Protein AF-A0A9W9Z3E7-F1 (afdb_monomer_lite)

Foldseek 3Di:
DDDDDDDDDDDDDDDDDPDDPPDPPPPDPPPPVVVVVVVVVVVQVVVQVVCVVVVHDGDPPPDPPPPPPPPQPPVRVVVVVVVVVVVVVVVVVVVVVVVVVVVVVVVVVVVVVVVVVVVVVVVVVVVVVVVVVVVCVVPDDDDPPPPPDDDDDDDDDDDDPDDDDDDDDDDDDDDDDDDDDDDDDDDDDD

Radius of gyration: 40.65 Å; chains: 1; bounding box: 77×53×115 Å

Organism: NCBI:txid174260

Sequence (190 aa):
MPVPYHLDESDSDSIVSSEDAASYTELMPMTTSSATDEVKLGLRNAIKTRRVAQGLDGMPHLEAKRPKLEALSNEEEEKRRVRRERNKVAAFKCRLRRKEHMQKLQDESDDLNADNSSLERELVALKAQKEELEKMFRSHNCVLKDTTSKENTTTEQSSDAKSPQSCSTEVAKSNEPSTPTSPMAESVNA

InterPro domains:
  IPR000837 AP-1 transcription factor [PR00042] (70-86)
  IPR000837 AP-1 transcription factor [PR00042] (87-103)
  IPR000837 AP-1 transcription factor [PR00042] (105-126)
  IPR000837 AP-1 transcription factor [PR00042] (126-149)
  IPR000837 AP-1 transcription factor [PTHR23351] (18-178)
  IPR004827 Basic-leucine zipper domain [PF00170] (75-135)
  IPR004827 Basic-leucine zipper domain [PS00036] (83-97)
  IPR004827 Basic-leucine zipper domain [PS50217] (77-140)
  IPR004827 Basic-leucine zipper domain [SM00338] (75-139)
  IPR046347 Basic-leucine zipper domain superfamily [SSF57959] (79-137)

Structure (mmCIF, N/CA/C/O backbone):
data_AF-A0A9W9Z3E7-F1
#
_entry.id   AF-A0A9W9Z3E7-F1
#
loop_
_atom_site.group_PDB
_atom_site.id
_atom_site.type_symbol
_atom_site.label_atom_id
_atom_site.label_alt_id
_atom_site.label_comp_id
_atom_site.label_asym_id
_atom_site.label_entity_id
_atom_site.label_seq_id
_atom_site.pdbx_PDB_ins_code
_atom_site.Cartn_x
_atom_site.Cartn_y
_atom_site.Cartn_z
_atom_site.occupancy
_atom_site.B_iso_or_equiv
_atom_site.auth_seq_id
_atom_site.auth_comp_id
_atom_site.auth_asym_id
_atom_site.auth_atom_id
_atom_site.pdbx_PDB_model_num
ATOM 1 N N . MET A 1 1 ? -30.412 -0.942 12.041 1.00 48.03 1 MET A N 1
ATOM 2 C CA . MET A 1 1 ? -31.245 0.023 11.294 1.00 48.03 1 MET A CA 1
ATOM 3 C C . MET A 1 1 ? -30.340 0.722 10.290 1.00 48.03 1 MET A C 1
ATOM 5 O O . MET A 1 1 ? -29.439 1.417 10.743 1.00 48.03 1 MET A O 1
ATOM 9 N N . PRO A 1 2 ? -30.469 0.465 8.978 1.00 53.31 2 PRO A N 1
ATOM 10 C CA . PRO A 1 2 ? -29.692 1.158 7.950 1.00 53.31 2 PRO A CA 1
ATOM 11 C C . PRO A 1 2 ? -30.251 2.572 7.742 1.00 53.31 2 PRO A C 1
ATOM 13 O O . PRO A 1 2 ? -31.468 2.747 7.716 1.00 53.31 2 PRO A O 1
ATOM 16 N N . VAL A 1 3 ? -29.377 3.570 7.611 1.00 53.19 3 VAL A N 1
ATOM 17 C CA . VAL A 1 3 ? -29.772 4.963 7.343 1.00 53.19 3 VAL A CA 1
ATOM 18 C C . VAL A 1 3 ? -30.126 5.101 5.850 1.00 53.19 3 VAL A C 1
ATOM 20 O O . VAL A 1 3 ? -29.317 4.678 5.021 1.00 53.19 3 VAL A O 1
ATOM 23 N N . PRO A 1 4 ? -31.301 5.645 5.477 1.00 61.16 4 PRO A N 1
ATOM 24 C CA . PRO A 1 4 ? -31.713 5.767 4.079 1.00 61.16 4 PRO A CA 1
ATOM 25 C C . PRO A 1 4 ? -30.905 6.848 3.351 1.00 61.16 4 PRO A C 1
ATOM 27 O O . PRO A 1 4 ? -30.836 7.987 3.808 1.00 61.16 4 PRO A O 1
ATOM 30 N N . TYR A 1 5 ? -30.324 6.495 2.205 1.00 53.22 5 TYR A N 1
ATOM 31 C CA . TYR A 1 5 ? -29.775 7.453 1.244 1.00 53.22 5 TYR A CA 1
ATOM 32 C C . TYR A 1 5 ? -30.942 8.130 0.512 1.00 53.22 5 TYR A C 1
ATOM 34 O O . TYR A 1 5 ? -31.718 7.453 -0.162 1.00 53.22 5 TYR A O 1
ATOM 42 N N . HIS A 1 6 ? -31.081 9.448 0.659 1.00 64.62 6 HIS A N 1
ATOM 43 C CA . HIS A 1 6 ? -32.002 10.257 -0.141 1.00 64.62 6 HIS A CA 1
ATOM 44 C C . HIS A 1 6 ? -31.334 10.517 -1.499 1.00 64.62 6 HIS A C 1
ATOM 46 O O . HIS A 1 6 ? -30.305 11.191 -1.564 1.00 64.62 6 HIS A O 1
ATOM 52 N N . LEU A 1 7 ? -31.865 9.910 -2.563 1.00 56.94 7 LEU A N 1
ATOM 53 C CA . LEU A 1 7 ? -31.569 10.283 -3.945 1.00 56.94 7 LEU A CA 1
ATOM 54 C C . LEU A 1 7 ? -32.525 11.421 -4.306 1.00 56.94 7 LEU A C 1
ATOM 56 O O . LEU A 1 7 ? -33.709 11.169 -4.510 1.00 56.94 7 LEU A O 1
ATOM 60 N N . ASP A 1 8 ? -32.019 12.646 -4.393 1.00 51.06 8 ASP A N 1
ATOM 61 C CA . ASP A 1 8 ? -32.727 13.699 -5.117 1.00 51.06 8 ASP A CA 1
ATOM 62 C C . ASP A 1 8 ? -32.266 13.669 -6.575 1.00 51.06 8 ASP A C 1
ATOM 64 O O . ASP A 1 8 ? -31.219 14.205 -6.940 1.00 51.06 8 ASP A O 1
ATOM 68 N N . GLU A 1 9 ? -33.060 12.989 -7.403 1.00 55.69 9 GLU A N 1
ATOM 69 C CA . GLU A 1 9 ? -33.161 13.285 -8.828 1.00 55.69 9 GLU A CA 1
ATOM 70 C C . GLU A 1 9 ? -33.890 14.624 -8.970 1.00 55.69 9 GLU A C 1
ATOM 72 O O . GLU A 1 9 ? -35.047 14.784 -8.581 1.00 55.69 9 GLU A O 1
ATOM 77 N N . SER A 1 10 ? -33.212 15.612 -9.535 1.00 53.44 10 SER A N 1
ATOM 78 C CA . SER A 1 10 ? -33.867 16.782 -10.107 1.00 53.44 10 SER A CA 1
ATOM 79 C C . SER A 1 10 ? -33.208 17.077 -11.441 1.00 53.44 10 SER A C 1
ATOM 81 O O . SER A 1 10 ? -32.221 17.803 -11.529 1.00 53.44 10 SER A O 1
ATOM 83 N N . ASP A 1 11 ? -33.783 16.463 -12.474 1.00 47.75 11 ASP A N 1
ATOM 84 C CA . ASP A 1 11 ? -33.699 16.937 -13.846 1.00 47.75 11 ASP A CA 1
ATOM 85 C C . ASP A 1 11 ? -34.376 18.307 -13.925 1.00 47.75 11 ASP A C 1
ATOM 87 O O . ASP A 1 11 ? -35.546 18.486 -13.574 1.00 47.75 11 ASP A O 1
ATOM 91 N N . SER A 1 12 ? -33.630 19.297 -14.391 1.00 50.75 12 SER A N 1
ATOM 92 C CA . SER A 1 12 ? -34.167 20.574 -14.848 1.00 50.75 12 SER A CA 1
ATOM 93 C C . SER A 1 12 ? -33.278 21.070 -15.982 1.00 50.75 12 SER A C 1
ATOM 95 O O . SER A 1 12 ? -32.355 21.855 -15.779 1.00 50.75 12 SER A O 1
ATOM 97 N N . ASP A 1 13 ? -33.550 20.557 -17.180 1.00 48.34 13 ASP A N 1
ATOM 98 C CA . ASP A 1 13 ? -33.140 21.173 -18.439 1.00 48.34 13 ASP A CA 1
ATOM 99 C C . ASP A 1 13 ? -33.890 22.503 -18.654 1.00 48.34 13 ASP A C 1
ATOM 101 O O . ASP A 1 13 ? -35.042 22.642 -18.237 1.00 48.34 13 ASP A O 1
ATOM 105 N N . SER A 1 14 ? -33.258 23.416 -19.413 1.00 54.38 14 SER A N 1
ATOM 106 C CA . SER A 1 14 ? -33.724 24.746 -19.883 1.00 54.38 14 SER A CA 1
ATOM 107 C C . SER A 1 14 ? -33.323 25.928 -18.974 1.00 54.38 14 SER A C 1
ATOM 109 O O . SER A 1 14 ? -33.670 25.962 -17.805 1.00 54.38 14 SER A O 1
ATOM 111 N N . ILE A 1 15 ? -32.626 26.984 -19.412 1.00 43.81 15 ILE A N 1
ATOM 112 C CA . ILE A 1 15 ? -32.501 27.592 -20.743 1.00 43.81 15 ILE A CA 1
ATOM 113 C C . ILE A 1 15 ? -31.119 28.264 -20.860 1.00 43.81 15 ILE A C 1
ATOM 115 O O . ILE A 1 15 ? -30.568 28.777 -19.886 1.00 43.81 15 ILE A O 1
ATOM 119 N N . VAL A 1 16 ? -30.567 28.279 -22.070 1.00 49.88 16 VAL A N 1
ATOM 120 C CA . VAL A 1 16 ? -29.321 28.974 -22.416 1.00 49.88 16 VAL A CA 1
ATOM 121 C C . VAL A 1 16 ? -29.570 30.488 -22.402 1.00 49.88 16 VAL A C 1
ATOM 123 O O . VAL A 1 16 ? -30.068 31.034 -23.384 1.00 49.88 16 VAL A O 1
ATOM 126 N N . SER A 1 17 ? -29.222 31.178 -21.312 1.00 43.44 17 SER A N 1
ATOM 127 C CA . SER A 1 17 ? -29.037 32.636 -21.343 1.00 43.44 17 SER A CA 1
ATOM 128 C C . SER A 1 17 ? -27.637 32.944 -21.856 1.00 43.44 17 SER A C 1
ATOM 130 O O . SER A 1 17 ? -26.634 32.788 -21.162 1.00 43.44 17 SER A O 1
ATOM 132 N N . SER A 1 18 ? -27.587 33.336 -23.125 1.00 57.59 18 SER A N 1
ATOM 133 C CA . SER A 1 18 ? -26.446 33.985 -23.754 1.00 57.59 18 SER A CA 1
ATOM 134 C C . SER A 1 18 ? -26.193 35.328 -23.082 1.00 57.59 18 SER A C 1
ATOM 136 O O . SER A 1 18 ? -26.882 36.275 -23.421 1.00 57.59 18 SER A O 1
ATOM 138 N N . GLU A 1 19 ? -25.242 35.392 -22.150 1.00 57.47 19 GLU A N 1
ATOM 139 C CA . GLU A 1 19 ? -24.555 36.615 -21.696 1.00 57.47 19 GLU A CA 1
ATOM 140 C C . GLU A 1 19 ? -23.564 36.241 -20.584 1.00 57.47 19 GLU A C 1
ATOM 142 O O . GLU A 1 19 ? -23.840 36.432 -19.414 1.00 57.47 19 GLU A O 1
ATOM 147 N N . ASP A 1 20 ? -22.446 35.606 -20.955 1.00 44.12 20 ASP A N 1
ATOM 148 C CA . ASP A 1 20 ? -21.157 35.684 -20.237 1.00 44.12 20 ASP A CA 1
ATOM 149 C C . ASP A 1 20 ? -20.086 34.917 -21.032 1.00 44.12 20 ASP A C 1
ATOM 151 O O . ASP A 1 20 ? -19.483 33.930 -20.613 1.00 44.12 20 ASP A O 1
ATOM 155 N N . ALA A 1 21 ? -19.843 35.380 -22.259 1.00 52.81 21 ALA A N 1
ATOM 156 C CA . ALA A 1 21 ? -18.805 34.860 -23.150 1.00 52.81 21 ALA A CA 1
ATOM 157 C C . ALA A 1 21 ? -17.396 35.393 -22.803 1.00 52.81 21 ALA A C 1
ATOM 159 O O . ALA A 1 21 ? -16.594 35.646 -23.701 1.00 52.81 21 ALA A O 1
ATOM 160 N N . ALA A 1 22 ? -17.085 35.606 -21.520 1.00 50.03 22 ALA A N 1
ATOM 161 C CA . ALA A 1 22 ? -15.799 36.174 -21.111 1.00 50.03 22 ALA A CA 1
ATOM 162 C C . ALA A 1 22 ? -15.366 35.793 -19.684 1.00 50.03 22 ALA A C 1
ATOM 164 O O . ALA A 1 22 ? -14.931 36.647 -18.921 1.00 50.03 22 ALA A O 1
ATOM 165 N N . SER A 1 23 ? -15.448 34.517 -19.303 1.00 49.88 23 SER A N 1
ATOM 166 C CA . SER A 1 23 ? -14.635 34.008 -18.183 1.00 49.88 23 SER A CA 1
ATOM 167 C C . SER A 1 23 ? -14.448 32.493 -18.257 1.00 49.88 23 SER A C 1
ATOM 169 O O . SER A 1 23 ? -14.611 31.753 -17.290 1.00 49.88 23 SER A O 1
ATOM 171 N N . TYR A 1 24 ? -14.111 31.994 -19.447 1.00 48.62 24 TYR A N 1
ATOM 172 C CA . TYR A 1 24 ? -13.411 30.722 -19.531 1.00 48.62 24 TYR A CA 1
ATOM 173 C C . TYR A 1 24 ? -11.974 31.030 -19.129 1.00 48.62 24 TYR A C 1
ATOM 175 O O . TYR A 1 24 ? -11.193 31.523 -19.942 1.00 48.62 24 TYR A O 1
ATOM 183 N N . THR A 1 25 ? -11.646 30.828 -17.852 1.00 59.53 25 THR A N 1
ATOM 184 C CA . THR A 1 25 ? -10.261 30.799 -17.387 1.00 59.53 25 THR A CA 1
ATOM 185 C C . THR A 1 25 ? -9.593 29.620 -18.075 1.00 59.53 25 THR A C 1
ATOM 187 O O . THR A 1 25 ? -9.537 28.503 -17.565 1.00 59.53 25 THR A O 1
ATOM 190 N N . GLU A 1 26 ? -9.148 29.879 -19.297 1.00 55.25 26 GLU A N 1
ATOM 191 C CA . GLU A 1 26 ? -8.197 29.092 -20.039 1.00 55.25 26 GLU A CA 1
ATOM 192 C C . GLU A 1 26 ? -7.039 28.833 -19.078 1.00 55.25 26 GLU A C 1
ATOM 194 O O . GLU A 1 26 ? -6.305 29.749 -18.703 1.00 55.25 26 GLU A O 1
ATOM 199 N N . LEU A 1 27 ? -6.941 27.595 -18.585 1.00 58.66 27 LEU A N 1
ATOM 200 C CA . LEU A 1 27 ? -5.797 27.126 -17.817 1.00 58.66 27 LEU A CA 1
ATOM 201 C C . LEU A 1 27 ? -4.598 27.133 -18.765 1.00 58.66 27 LEU A C 1
ATOM 203 O O . LEU A 1 27 ? -4.205 26.108 -19.320 1.00 58.66 27 LEU A O 1
ATOM 207 N N . MET A 1 28 ? -4.044 28.325 -18.975 1.00 53.38 28 MET A N 1
ATOM 208 C CA . MET A 1 28 ? -2.751 28.536 -19.589 1.00 53.38 28 MET A CA 1
ATOM 209 C C . MET A 1 28 ? -1.770 27.636 -18.838 1.00 53.38 28 MET A C 1
ATOM 211 O O . MET A 1 28 ? -1.709 27.710 -17.604 1.00 53.38 28 MET A O 1
ATOM 215 N N . PRO A 1 29 ? -1.035 26.750 -19.533 1.00 56.38 29 PRO A N 1
ATOM 216 C CA . PRO A 1 29 ? -0.083 25.875 -18.881 1.00 56.38 29 PRO A CA 1
ATOM 217 C C . PRO A 1 29 ? 0.941 26.777 -18.207 1.00 56.38 29 PRO A C 1
ATOM 219 O O . PRO A 1 29 ? 1.731 27.434 -18.883 1.00 56.38 29 PRO A O 1
ATOM 222 N N . MET A 1 30 ? 0.889 26.843 -16.875 1.00 50.72 30 MET A N 1
ATOM 223 C CA . MET A 1 30 ? 1.901 27.523 -16.081 1.00 50.72 30 MET A CA 1
ATOM 224 C C . MET A 1 30 ? 3.234 26.941 -16.517 1.00 50.72 30 MET A C 1
ATOM 226 O O . MET A 1 30 ? 3.501 25.752 -16.333 1.00 50.72 30 MET A O 1
ATOM 230 N N . THR A 1 31 ? 4.019 27.757 -17.210 1.00 53.28 31 THR A N 1
ATOM 231 C CA . THR A 1 31 ? 5.269 27.335 -17.813 1.00 53.28 31 THR A CA 1
ATOM 232 C C . THR A 1 31 ? 6.194 26.937 -16.675 1.00 53.28 31 THR A C 1
ATOM 234 O O . THR A 1 31 ? 6.837 27.784 -16.061 1.00 53.28 31 THR A O 1
ATOM 237 N N . THR A 1 32 ? 6.304 25.640 -16.388 1.00 55.06 32 THR A N 1
ATOM 238 C CA . THR A 1 32 ? 7.288 25.083 -15.446 1.00 55.06 32 THR A CA 1
ATOM 239 C C . THR A 1 32 ? 8.721 25.207 -15.988 1.00 55.06 32 THR A C 1
ATOM 241 O O . THR A 1 32 ? 9.605 24.445 -15.597 1.00 55.06 32 THR A O 1
ATOM 244 N N . SER A 1 33 ? 8.952 26.126 -16.934 1.00 59.84 33 SER A N 1
ATOM 245 C CA . SER A 1 33 ? 10.227 26.364 -17.594 1.00 59.84 33 SER A CA 1
ATOM 246 C C . SER A 1 33 ? 11.286 26.768 -16.578 1.00 59.84 33 SER A C 1
ATOM 248 O O . SER A 1 33 ? 12.381 26.227 -16.644 1.00 59.84 33 SER A O 1
ATOM 250 N N . SER A 1 34 ? 10.940 27.575 -15.567 1.00 61.59 34 SER A N 1
ATOM 251 C CA . SER A 1 34 ? 11.884 28.073 -14.553 1.00 61.59 34 SER A CA 1
ATOM 252 C C . SER A 1 34 ? 12.671 26.957 -13.857 1.00 61.59 34 SER A C 1
ATOM 254 O O . SER A 1 34 ? 13.899 26.961 -13.891 1.00 61.59 34 SER A O 1
ATOM 256 N N . ALA A 1 35 ? 11.991 25.936 -13.328 1.00 69.12 35 ALA A N 1
ATOM 257 C CA . ALA A 1 35 ? 12.647 24.811 -12.657 1.00 69.12 35 ALA A CA 1
ATOM 258 C C . ALA A 1 35 ? 13.515 23.983 -13.622 1.00 69.12 35 ALA A C 1
ATOM 260 O O . ALA A 1 35 ? 14.602 23.519 -13.275 1.00 69.12 35 ALA A O 1
ATOM 261 N N . THR A 1 36 ? 13.063 23.802 -14.866 1.00 71.69 36 THR A N 1
ATOM 262 C CA . THR A 1 36 ? 13.849 23.083 -15.879 1.00 71.69 36 THR A CA 1
ATOM 263 C C . THR A 1 36 ? 15.038 23.896 -16.393 1.00 71.69 36 THR A C 1
ATOM 265 O O . THR A 1 36 ? 16.072 23.320 -16.740 1.00 71.69 36 THR A O 1
ATOM 268 N N . ASP A 1 37 ? 14.921 25.223 -16.400 1.00 79.56 37 ASP A N 1
ATOM 269 C CA . ASP A 1 37 ? 15.947 26.163 -16.835 1.00 79.56 37 ASP A CA 1
ATOM 270 C C . ASP A 1 37 ? 17.061 26.273 -15.793 1.00 79.56 37 ASP A C 1
ATOM 272 O O . ASP A 1 37 ? 18.238 26.272 -16.161 1.00 79.56 37 ASP A O 1
ATOM 276 N N . GLU A 1 38 ? 16.720 26.242 -14.504 1.00 85.50 38 GLU A N 1
ATOM 277 C CA . GLU A 1 38 ? 17.684 26.165 -13.403 1.00 85.50 38 GLU A CA 1
ATOM 278 C C . GLU A 1 38 ? 18.502 24.873 -13.450 1.00 85.50 38 GLU A C 1
ATOM 280 O O . GLU A 1 38 ? 19.734 24.914 -13.414 1.00 85.50 38 GLU A O 1
ATOM 285 N N . VAL A 1 39 ? 17.845 23.721 -13.621 1.00 88.62 39 VAL A N 1
ATOM 286 C CA . VAL A 1 39 ? 18.537 22.429 -13.760 1.00 88.62 39 VAL A CA 1
ATOM 287 C C . VAL A 1 39 ? 19.443 22.431 -14.992 1.00 88.62 39 VAL A C 1
ATOM 289 O O . VAL A 1 39 ? 20.588 21.973 -14.938 1.00 88.62 39 VAL A O 1
ATOM 292 N N . LYS A 1 40 ? 18.968 22.982 -16.112 1.00 85.75 40 LYS A N 1
ATOM 293 C CA . LYS A 1 40 ? 19.738 23.082 -17.357 1.00 85.75 40 LYS A CA 1
ATOM 294 C C . LYS A 1 40 ? 20.944 24.011 -17.210 1.00 85.75 40 LYS A C 1
ATOM 296 O O . LYS A 1 40 ? 22.018 23.687 -17.721 1.00 85.75 40 LYS A O 1
ATOM 301 N N . LEU A 1 41 ? 20.793 25.135 -16.514 1.00 87.06 41 LEU A N 1
ATOM 302 C CA . LEU A 1 41 ? 21.871 26.079 -16.229 1.00 87.06 41 LEU A CA 1
ATOM 303 C C . LEU A 1 41 ? 22.899 25.476 -15.264 1.00 87.06 41 LEU A C 1
ATOM 305 O O . LEU A 1 41 ? 24.098 25.525 -15.540 1.00 87.06 41 LEU A O 1
ATOM 309 N N . GLY A 1 42 ? 22.437 24.836 -14.189 1.00 90.62 42 GLY A N 1
ATOM 310 C CA . GLY A 1 42 ? 23.286 24.136 -13.228 1.00 90.62 42 GLY A CA 1
ATOM 311 C C . GLY A 1 42 ? 24.109 23.033 -13.891 1.00 90.62 42 GLY A C 1
ATOM 312 O O . GLY A 1 42 ? 25.327 22.972 -13.717 1.00 90.62 42 GLY A O 1
ATOM 313 N N . LEU A 1 43 ? 23.479 22.219 -14.743 1.00 90.75 43 LEU A N 1
ATOM 314 C CA . LEU A 1 43 ? 24.167 21.176 -15.500 1.00 90.75 43 LEU A CA 1
ATOM 315 C C . LEU A 1 43 ? 25.199 21.761 -16.476 1.00 90.75 43 LEU A C 1
ATOM 317 O O . LEU A 1 43 ? 26.323 21.263 -16.552 1.00 90.75 43 LEU A O 1
ATOM 321 N N . ARG A 1 44 ? 24.856 22.840 -17.194 1.00 87.62 44 ARG A N 1
ATOM 322 C CA . ARG A 1 44 ? 25.798 23.543 -18.083 1.00 87.62 44 ARG A CA 1
ATOM 323 C C . ARG A 1 44 ? 27.019 24.051 -17.323 1.00 87.62 44 ARG A C 1
ATOM 325 O O . ARG A 1 44 ? 28.140 23.851 -17.790 1.00 87.62 44 ARG A O 1
ATOM 332 N N . ASN A 1 45 ? 26.814 24.659 -16.158 1.00 90.31 45 ASN A N 1
ATOM 333 C CA . ASN A 1 45 ? 27.897 25.167 -15.322 1.00 90.31 45 ASN A CA 1
ATOM 334 C C . ASN A 1 45 ? 28.775 24.026 -14.800 1.00 90.31 45 ASN A C 1
ATOM 336 O O . ASN A 1 45 ? 29.992 24.092 -14.935 1.00 90.31 45 ASN A O 1
ATOM 340 N N . ALA A 1 46 ? 28.176 22.937 -14.312 1.00 92.62 46 ALA A N 1
ATOM 341 C CA . ALA A 1 46 ? 28.914 21.764 -13.847 1.00 92.62 46 ALA A CA 1
ATOM 342 C C . ALA A 1 46 ? 29.784 21.139 -14.953 1.00 92.62 46 ALA A C 1
ATOM 344 O O . ALA A 1 46 ? 30.947 20.800 -14.721 1.00 92.62 46 ALA A O 1
ATOM 345 N N . ILE A 1 47 ? 29.248 21.017 -16.173 1.00 90.44 47 ILE A N 1
ATOM 346 C CA . ILE A 1 47 ? 29.994 20.503 -17.330 1.00 90.44 47 ILE A CA 1
ATOM 347 C C . ILE A 1 47 ? 31.126 21.462 -17.709 1.00 90.44 47 ILE A C 1
ATOM 349 O O . ILE A 1 47 ? 32.250 21.015 -17.937 1.00 90.44 47 ILE A O 1
ATOM 353 N N . LYS A 1 48 ? 30.853 22.772 -17.749 1.00 89.31 48 LYS A N 1
ATOM 354 C CA . LYS A 1 48 ? 31.857 23.798 -18.055 1.00 89.31 48 LYS A CA 1
ATOM 355 C C . LYS A 1 48 ? 33.021 23.742 -17.064 1.00 89.31 48 LYS A C 1
ATOM 357 O O . LYS A 1 48 ? 34.166 23.656 -17.497 1.00 89.31 48 LYS A O 1
ATOM 362 N N . THR A 1 49 ? 32.734 23.716 -15.762 1.00 91.75 49 THR A N 1
ATOM 363 C CA . THR A 1 49 ? 33.754 23.626 -14.708 1.00 91.75 49 THR A CA 1
ATOM 364 C C . THR A 1 49 ? 34.591 22.356 -14.850 1.00 91.75 49 THR A C 1
ATOM 366 O O . THR A 1 49 ? 35.816 22.418 -14.801 1.00 91.75 49 THR A O 1
ATOM 369 N N . ARG A 1 50 ? 33.949 21.208 -15.109 1.00 91.31 50 ARG A N 1
ATOM 370 C CA . ARG A 1 50 ? 34.648 19.929 -15.304 1.00 91.31 50 ARG A CA 1
ATOM 371 C C . ARG A 1 50 ? 35.577 19.941 -16.521 1.00 91.31 50 ARG A C 1
ATOM 373 O O . ARG A 1 50 ? 36.676 19.410 -16.434 1.00 91.31 50 ARG A O 1
ATOM 380 N N . ARG A 1 51 ? 35.156 20.538 -17.642 1.00 91.62 51 ARG A N 1
ATOM 381 C CA . ARG A 1 51 ? 35.980 20.641 -18.861 1.00 91.62 51 ARG A CA 1
ATOM 382 C C . ARG A 1 51 ? 37.219 21.504 -18.649 1.00 91.62 51 ARG A C 1
ATOM 384 O O . ARG A 1 51 ? 38.311 21.074 -19.001 1.00 91.62 51 ARG A O 1
ATOM 391 N N . VAL A 1 52 ? 37.045 22.673 -18.031 1.00 90.88 52 VAL A N 1
ATOM 392 C CA . VAL A 1 52 ? 38.158 23.588 -17.736 1.00 90.88 52 VAL A CA 1
ATOM 393 C C . VAL A 1 52 ? 39.159 22.931 -16.782 1.00 90.88 52 VAL A C 1
ATOM 395 O O . VAL A 1 52 ? 40.360 23.017 -17.008 1.00 90.88 52 VAL A O 1
ATOM 398 N N . ALA A 1 53 ? 38.684 22.192 -15.772 1.00 90.56 53 ALA A N 1
ATOM 399 C CA . ALA A 1 53 ? 39.553 21.431 -14.869 1.00 90.56 53 ALA A CA 1
ATOM 400 C C . ALA A 1 53 ? 40.369 20.331 -15.580 1.00 90.56 53 ALA A C 1
ATOM 402 O O . ALA A 1 53 ? 41.440 19.963 -15.111 1.00 90.56 53 ALA A O 1
ATOM 403 N N . GLN A 1 54 ? 39.888 19.822 -16.719 1.00 91.88 54 GLN A N 1
ATOM 404 C CA . GLN A 1 54 ? 40.601 18.860 -17.568 1.00 91.88 54 GLN A CA 1
ATOM 405 C C . GLN A 1 54 ? 41.539 19.536 -18.587 1.00 91.88 54 GLN A C 1
ATOM 407 O O . GLN A 1 54 ? 42.063 18.860 -19.468 1.00 91.88 54 GLN A O 1
ATOM 412 N N . GLY A 1 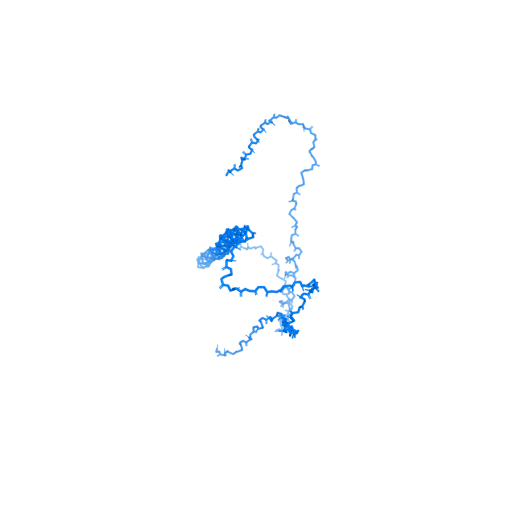55 ? 41.740 20.857 -18.502 1.00 88.38 55 GLY A N 1
ATOM 413 C CA . GLY A 1 55 ? 42.597 21.616 -19.419 1.00 88.38 55 GLY A CA 1
ATOM 414 C C . GLY A 1 55 ? 42.020 21.773 -20.828 1.00 88.38 55 GLY A C 1
ATOM 415 O O . GLY A 1 55 ? 42.729 22.194 -21.738 1.00 88.38 55 GLY A O 1
ATOM 416 N N . LEU A 1 56 ? 40.745 21.427 -21.024 1.00 86.56 56 LEU A N 1
ATOM 417 C CA . LEU A 1 56 ? 40.043 21.672 -22.276 1.00 86.56 56 LEU A CA 1
ATOM 418 C C . LEU A 1 56 ? 39.520 23.106 -22.301 1.00 86.56 56 LEU A C 1
ATOM 420 O O . LEU A 1 56 ? 39.130 23.659 -21.270 1.00 86.56 56 LEU A O 1
ATOM 424 N N . ASP A 1 57 ? 39.433 23.664 -23.507 1.00 78.62 57 ASP A N 1
ATOM 425 C CA . ASP A 1 57 ? 38.755 24.936 -23.727 1.00 78.62 57 ASP A CA 1
ATOM 426 C C . ASP A 1 57 ? 37.300 24.870 -23.223 1.00 78.62 57 ASP A C 1
ATOM 428 O O . ASP A 1 57 ? 36.732 23.775 -23.049 1.00 78.62 57 ASP A O 1
ATOM 432 N N . GLY A 1 58 ? 36.711 26.047 -22.970 1.00 74.88 58 GLY A N 1
ATOM 433 C CA . GLY A 1 58 ? 35.370 26.223 -22.395 1.00 74.88 58 GLY A CA 1
ATOM 434 C C . GLY A 1 58 ? 34.250 25.434 -23.098 1.00 74.88 58 GLY A C 1
ATOM 435 O O . GLY A 1 58 ? 34.469 24.641 -24.012 1.00 74.88 58 GLY A O 1
ATOM 436 N N . MET A 1 59 ? 32.994 25.597 -22.663 1.00 78.81 59 MET A N 1
ATOM 437 C CA . MET A 1 59 ? 31.909 24.815 -23.276 1.00 78.81 59 MET A CA 1
ATOM 438 C C . MET A 1 59 ? 31.823 25.093 -24.791 1.00 78.81 59 MET A C 1
ATOM 440 O O . MET A 1 59 ? 31.595 26.249 -25.149 1.00 78.81 59 MET A O 1
ATOM 444 N N . PRO A 1 60 ? 31.966 24.080 -25.674 1.00 75.38 60 PRO A N 1
ATOM 445 C CA . PRO A 1 60 ? 31.759 24.274 -27.103 1.00 75.38 60 PRO A CA 1
ATOM 446 C C . PRO A 1 60 ? 30.348 24.793 -27.378 1.00 75.38 60 PRO A C 1
ATOM 448 O O . PRO A 1 60 ? 29.385 24.392 -26.716 1.00 75.38 60 PRO A O 1
ATOM 451 N N . HIS A 1 61 ? 30.228 25.666 -28.377 1.00 73.75 61 HIS A N 1
ATOM 452 C CA . HIS A 1 61 ? 28.942 26.166 -28.851 1.00 73.75 61 HIS A CA 1
ATOM 453 C C . HIS A 1 61 ? 28.169 25.029 -29.526 1.00 73.75 61 HIS A C 1
ATOM 455 O O . HIS A 1 61 ? 28.298 24.764 -30.720 1.00 73.75 61 HIS A O 1
ATOM 461 N N . LEU A 1 62 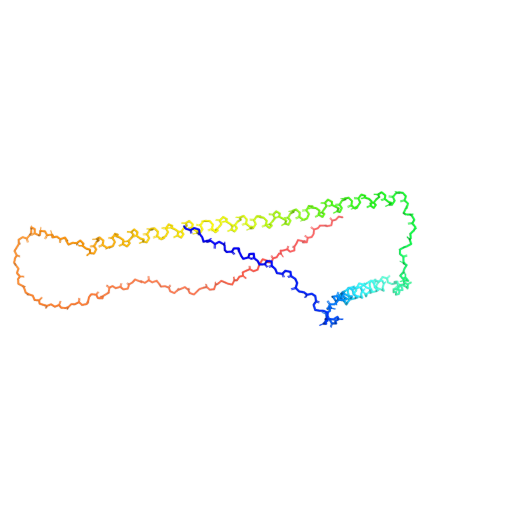? 27.419 24.282 -28.720 1.00 68.50 62 LEU A N 1
ATOM 462 C CA . LEU A 1 62 ? 26.499 23.259 -29.187 1.00 68.50 62 LEU A CA 1
ATOM 463 C C . LEU A 1 62 ? 25.202 23.964 -29.566 1.00 68.50 62 LEU A C 1
ATOM 465 O O . LEU A 1 62 ? 24.313 24.138 -28.730 1.00 68.50 62 LEU A O 1
ATOM 469 N N . GLU A 1 63 ? 25.107 24.369 -30.832 1.00 70.00 63 GLU A N 1
ATOM 470 C CA . GLU A 1 63 ? 23.816 24.688 -31.434 1.00 70.00 63 GLU A CA 1
ATOM 471 C C . GLU A 1 63 ? 22.849 23.549 -31.121 1.00 70.00 63 GLU A C 1
ATOM 473 O O . GLU A 1 63 ? 23.206 22.369 -31.238 1.00 70.00 63 GLU A O 1
ATOM 478 N N . ALA A 1 64 ? 21.639 23.894 -30.681 1.00 66.00 64 ALA A N 1
ATOM 479 C CA . ALA A 1 64 ? 20.605 22.916 -30.395 1.00 66.00 64 ALA A CA 1
ATOM 480 C C . ALA A 1 64 ? 20.223 22.234 -31.714 1.00 66.00 64 ALA A C 1
ATOM 482 O O . ALA A 1 64 ? 19.291 22.649 -32.403 1.00 66.00 64 ALA A O 1
ATOM 483 N N . LYS A 1 65 ? 20.969 21.189 -32.093 1.00 63.31 65 LYS A N 1
ATOM 484 C CA . LYS A 1 65 ? 20.617 20.327 -33.211 1.00 63.31 65 LYS A CA 1
ATOM 485 C C . LYS A 1 65 ? 19.249 19.759 -32.876 1.00 63.31 65 LYS A C 1
ATOM 487 O O . LYS A 1 65 ? 19.119 18.897 -32.006 1.00 63.31 65 LYS A O 1
ATOM 492 N N . ARG A 1 66 ? 18.229 20.264 -33.577 1.00 62.91 66 ARG A N 1
ATOM 493 C CA . ARG A 1 66 ? 16.946 19.575 -33.720 1.00 62.91 66 ARG A CA 1
ATOM 494 C C . ARG A 1 66 ? 17.285 18.113 -34.015 1.00 62.91 66 ARG A C 1
ATOM 496 O O . ARG A 1 66 ? 18.198 17.901 -34.820 1.00 62.91 66 ARG A O 1
ATOM 503 N N . PRO A 1 67 ? 16.658 17.134 -33.338 1.00 59.78 67 PRO A N 1
ATOM 504 C CA . PRO A 1 67 ? 17.008 15.733 -33.512 1.00 59.78 67 PRO A CA 1
ATOM 505 C C . PRO A 1 67 ? 16.979 15.436 -35.005 1.00 59.78 67 PRO A C 1
ATOM 507 O O . PRO A 1 67 ? 15.932 15.520 -35.645 1.00 59.78 67 PRO A O 1
ATOM 510 N N . LYS A 1 68 ? 18.163 15.210 -35.577 1.00 57.62 68 LYS A N 1
ATOM 511 C CA . LYS A 1 68 ? 18.287 14.867 -36.982 1.00 57.62 68 LYS A CA 1
ATOM 512 C C . LYS A 1 68 ? 17.580 13.522 -37.088 1.00 57.62 68 LYS A C 1
ATOM 514 O O . LYS A 1 68 ? 17.967 12.590 -36.386 1.00 57.62 68 LYS A O 1
ATOM 519 N N . LEU A 1 69 ? 16.519 13.448 -37.889 1.00 55.94 69 LEU A N 1
ATOM 520 C CA . LEU A 1 69 ? 15.885 12.194 -38.303 1.00 55.94 69 LEU A CA 1
ATOM 521 C C . LEU A 1 69 ? 16.857 11.430 -39.223 1.00 55.94 69 LEU A C 1
ATOM 523 O O . LEU A 1 69 ? 16.516 11.070 -40.341 1.00 55.94 69 LEU A O 1
ATOM 527 N N . GLU A 1 70 ? 18.109 11.256 -38.794 1.00 62.00 70 GLU A N 1
ATOM 528 C CA . GLU A 1 70 ? 18.951 10.194 -39.318 1.00 62.00 70 GLU A CA 1
ATOM 529 C C . GLU A 1 70 ? 18.191 8.925 -38.940 1.00 62.00 70 GLU A C 1
ATOM 531 O O . GLU A 1 70 ? 17.931 8.693 -37.753 1.00 62.00 70 GLU A O 1
ATOM 536 N N . ALA A 1 71 ? 17.726 8.175 -39.938 1.00 63.12 71 ALA A N 1
ATOM 537 C CA . ALA A 1 71 ? 17.227 6.834 -39.703 1.00 63.12 71 ALA A CA 1
ATOM 538 C C . ALA A 1 71 ? 18.310 6.119 -38.888 1.00 63.12 71 ALA A C 1
ATOM 540 O O . ALA A 1 71 ? 19.447 6.005 -39.347 1.00 63.12 71 ALA A O 1
ATOM 541 N N . LEU A 1 72 ? 17.987 5.765 -37.639 1.00 65.19 72 LEU A N 1
ATOM 542 C CA . LEU A 1 72 ? 18.896 5.003 -36.791 1.00 65.19 72 LEU A CA 1
ATOM 543 C C . LEU A 1 72 ? 19.347 3.793 -37.606 1.00 65.19 72 LEU A C 1
ATOM 545 O O . LEU A 1 72 ? 18.529 3.198 -38.310 1.00 65.19 72 LEU A O 1
ATOM 549 N N . SER A 1 73 ? 20.630 3.436 -37.532 1.00 78.06 73 SER A N 1
ATOM 550 C CA . SER A 1 73 ? 21.061 2.178 -38.144 1.00 78.06 73 SER A CA 1
ATOM 551 C C . SER A 1 73 ? 20.163 1.053 -37.619 1.00 78.06 73 SER A C 1
ATOM 553 O O . SER A 1 73 ? 19.770 1.087 -36.450 1.00 78.06 73 SER A O 1
ATOM 555 N N . ASN A 1 74 ? 19.842 0.055 -38.446 1.00 78.19 74 ASN A N 1
ATOM 556 C CA . ASN A 1 74 ? 18.979 -1.066 -38.044 1.00 78.19 74 ASN A CA 1
ATOM 557 C C . ASN A 1 74 ? 19.438 -1.694 -36.705 1.00 78.19 74 ASN A C 1
ATOM 559 O O . ASN A 1 74 ? 18.623 -2.106 -35.882 1.00 78.19 74 ASN A O 1
ATOM 563 N N . GLU A 1 75 ? 20.749 -1.696 -36.444 1.00 79.81 75 GLU A N 1
ATOM 564 C CA . GLU A 1 75 ? 21.341 -2.146 -35.178 1.00 79.81 75 GLU A CA 1
ATOM 565 C C . GLU A 1 75 ? 21.036 -1.211 -33.984 1.00 79.81 75 GLU A C 1
ATOM 567 O O . GLU A 1 75 ? 20.746 -1.660 -32.870 1.00 79.81 75 GLU A O 1
ATOM 572 N N . GLU A 1 76 ? 21.054 0.106 -34.196 1.00 85.38 76 GLU A N 1
ATOM 573 C CA . GLU A 1 76 ? 20.719 1.104 -33.175 1.00 85.38 76 GLU A CA 1
ATOM 574 C C . GLU A 1 76 ? 19.218 1.131 -32.859 1.00 85.38 76 GLU A C 1
ATOM 576 O O . GLU A 1 76 ? 18.825 1.359 -31.706 1.00 85.38 76 GLU A O 1
ATOM 581 N N . GLU A 1 77 ? 18.372 0.869 -33.856 1.00 87.62 77 GLU A N 1
ATOM 582 C CA . GLU A 1 77 ? 16.927 0.768 -33.680 1.00 87.62 77 GLU A CA 1
ATOM 583 C C . GLU A 1 77 ? 16.544 -0.436 -32.808 1.00 87.62 77 GLU A C 1
ATOM 585 O O . GLU A 1 77 ? 15.785 -0.274 -31.844 1.00 87.62 77 GLU A O 1
ATOM 590 N N . GLU A 1 78 ? 17.138 -1.609 -33.041 1.00 90.25 78 GLU A N 1
ATOM 591 C CA . GLU A 1 78 ? 16.875 -2.792 -32.213 1.00 90.25 78 GLU A CA 1
ATOM 592 C C . GLU A 1 78 ? 17.349 -2.578 -30.766 1.00 90.25 78 GLU A C 1
ATOM 594 O O . GLU A 1 78 ? 16.614 -2.836 -29.806 1.00 90.25 78 GLU A O 1
ATOM 599 N N . LYS A 1 79 ? 18.529 -1.974 -30.565 1.00 93.38 79 LYS A N 1
ATOM 600 C CA . LYS A 1 79 ? 19.005 -1.600 -29.220 1.00 93.38 79 LYS A CA 1
ATOM 601 C C . LYS A 1 79 ? 18.031 -0.651 -28.513 1.00 93.38 79 LYS A C 1
ATOM 603 O O . LYS A 1 79 ? 17.795 -0.772 -27.302 1.00 93.38 79 LYS A O 1
ATOM 608 N N . ARG A 1 80 ? 17.444 0.298 -29.249 1.00 93.44 80 ARG A N 1
ATOM 609 C CA . ARG A 1 80 ? 16.426 1.218 -28.727 1.00 93.44 80 ARG A CA 1
ATOM 610 C C . ARG A 1 80 ? 15.135 0.480 -28.374 1.00 93.44 80 ARG A C 1
ATOM 612 O O . ARG A 1 80 ? 14.561 0.771 -27.319 1.00 93.44 80 ARG A O 1
ATOM 619 N N . ARG A 1 81 ? 14.697 -0.471 -29.201 1.00 93.75 81 ARG A N 1
ATOM 620 C CA . ARG A 1 81 ? 13.515 -1.312 -28.965 1.00 93.75 81 ARG A CA 1
ATOM 621 C C . ARG A 1 81 ? 13.660 -2.131 -27.685 1.00 93.75 81 ARG A C 1
ATOM 623 O O . ARG A 1 81 ? 12.832 -1.983 -26.786 1.00 93.75 81 ARG A O 1
ATOM 630 N N . VAL A 1 82 ? 14.767 -2.857 -27.528 1.00 96.25 82 VAL A N 1
ATOM 631 C CA . VAL A 1 82 ? 15.064 -3.642 -26.318 1.00 96.25 82 VAL A CA 1
ATOM 632 C C . VAL A 1 82 ? 15.094 -2.756 -25.067 1.00 96.25 82 VAL A C 1
ATOM 634 O O . VAL A 1 82 ? 14.556 -3.118 -24.018 1.00 96.25 82 VAL A O 1
ATOM 637 N N . ARG A 1 83 ? 15.684 -1.553 -25.146 1.00 97.75 83 ARG A N 1
ATOM 638 C CA . ARG A 1 83 ? 15.696 -0.611 -24.011 1.00 97.75 83 ARG A CA 1
ATOM 639 C C . ARG A 1 83 ? 14.287 -0.143 -23.636 1.00 97.75 83 ARG A C 1
ATOM 641 O O . ARG A 1 83 ? 13.981 -0.057 -22.447 1.00 97.75 83 ARG A O 1
ATOM 648 N N . ARG A 1 84 ? 13.439 0.161 -24.624 1.00 97.88 84 ARG A N 1
ATOM 649 C CA . ARG A 1 84 ? 12.037 0.554 -24.401 1.00 97.88 84 ARG A CA 1
ATOM 650 C C . ARG A 1 84 ? 11.231 -0.577 -23.784 1.00 97.88 84 ARG A C 1
ATOM 652 O O . ARG A 1 84 ? 10.476 -0.327 -22.854 1.00 97.88 84 ARG A O 1
ATOM 659 N N . GLU A 1 85 ? 11.422 -1.804 -24.248 1.00 97.88 85 GLU A N 1
ATOM 660 C CA . GLU A 1 85 ? 10.737 -2.974 -23.704 1.00 97.88 85 GLU A CA 1
ATOM 661 C C . GLU A 1 85 ? 11.140 -3.238 -22.249 1.00 97.88 85 GLU A C 1
ATOM 663 O O . GLU A 1 85 ? 10.277 -3.350 -21.377 1.00 97.88 85 GLU A O 1
ATOM 668 N N . ARG A 1 86 ? 12.442 -3.179 -21.940 1.00 98.50 86 ARG A N 1
ATOM 669 C CA . ARG A 1 86 ? 12.935 -3.238 -20.553 1.00 98.50 86 ARG A CA 1
ATOM 670 C C . ARG A 1 86 ? 12.339 -2.130 -19.686 1.00 98.50 86 ARG A C 1
ATOM 672 O O . ARG A 1 86 ? 11.910 -2.393 -18.566 1.00 98.50 86 ARG A O 1
ATOM 679 N N . ASN A 1 87 ? 12.284 -0.895 -20.191 1.00 98.25 87 ASN A N 1
ATOM 680 C CA . ASN A 1 87 ? 11.694 0.223 -19.457 1.00 98.25 87 ASN A CA 1
ATOM 681 C C . ASN A 1 87 ? 10.178 0.057 -19.261 1.00 98.25 87 ASN A C 1
ATOM 683 O O . ASN A 1 87 ? 9.682 0.357 -18.181 1.00 98.25 87 ASN A O 1
ATOM 687 N N . LYS A 1 88 ? 9.463 -0.488 -20.251 1.00 98.56 88 LYS A N 1
ATOM 688 C CA . LYS A 1 88 ? 8.031 -0.801 -20.161 1.00 98.56 88 LYS A CA 1
ATOM 689 C C . LYS A 1 88 ? 7.761 -1.791 -19.029 1.00 98.56 88 LYS A C 1
ATOM 691 O O . LYS A 1 88 ? 6.904 -1.533 -18.185 1.00 98.56 88 LYS A O 1
ATOM 696 N N . VAL A 1 89 ? 8.535 -2.875 -18.965 1.00 98.44 89 VAL A N 1
ATOM 697 C CA . VAL A 1 89 ? 8.432 -3.870 -17.886 1.00 98.44 89 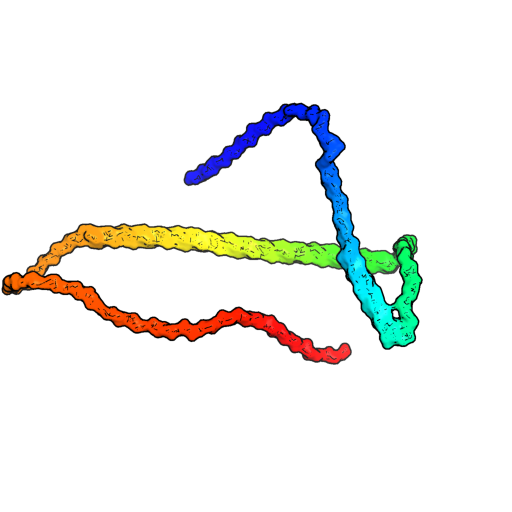VAL A CA 1
ATOM 698 C C . VAL A 1 89 ? 8.806 -3.256 -16.534 1.00 98.44 89 VAL A C 1
ATOM 700 O O . VAL A 1 89 ? 8.086 -3.441 -15.554 1.00 98.44 89 VAL A O 1
ATOM 703 N N . ALA A 1 90 ? 9.889 -2.476 -16.469 1.00 98.62 90 ALA A N 1
ATOM 704 C CA . ALA A 1 90 ? 10.316 -1.819 -15.235 1.00 98.62 90 ALA A CA 1
ATOM 705 C C . ALA A 1 90 ? 9.264 -0.829 -14.706 1.00 98.62 90 ALA A C 1
ATOM 707 O O . ALA A 1 90 ? 8.973 -0.822 -13.510 1.00 98.62 90 ALA A O 1
ATOM 708 N N . ALA A 1 91 ? 8.653 -0.034 -15.587 1.00 98.69 91 ALA A N 1
ATOM 709 C CA . ALA A 1 91 ? 7.596 0.906 -15.234 1.00 98.69 91 ALA A CA 1
ATOM 710 C C . ALA A 1 91 ? 6.343 0.182 -14.730 1.00 98.69 91 ALA A C 1
ATOM 712 O O . ALA A 1 91 ? 5.781 0.581 -13.710 1.00 98.69 91 ALA A O 1
ATOM 713 N N . PHE A 1 92 ? 5.936 -0.907 -15.392 1.00 98.56 92 PHE A N 1
ATOM 714 C CA . PHE A 1 92 ? 4.835 -1.747 -14.922 1.00 98.56 92 PHE A CA 1
ATOM 715 C C . PHE A 1 92 ? 5.123 -2.315 -13.527 1.00 98.56 92 PHE A C 1
ATOM 717 O O . PHE A 1 92 ? 4.315 -2.137 -12.621 1.00 98.56 92 PHE A O 1
ATOM 724 N N . LYS A 1 93 ? 6.310 -2.898 -13.310 1.00 98.81 93 LYS A N 1
ATOM 725 C CA . LYS A 1 93 ? 6.719 -3.446 -12.007 1.00 98.81 93 LYS A CA 1
ATOM 726 C C . LYS A 1 93 ? 6.785 -2.377 -10.913 1.00 98.81 93 LYS A C 1
ATOM 728 O O . LYS A 1 93 ? 6.408 -2.644 -9.779 1.00 98.81 93 LYS A O 1
ATOM 733 N N . CYS A 1 94 ? 7.247 -1.170 -11.238 1.00 98.75 94 CYS A N 1
ATOM 734 C CA . CYS A 1 94 ? 7.276 -0.046 -10.302 1.00 98.75 94 CYS A CA 1
ATOM 735 C C . CYS A 1 94 ? 5.858 0.366 -9.879 1.00 98.75 94 CYS A C 1
ATOM 737 O O . CYS A 1 94 ? 5.584 0.493 -8.687 1.00 98.75 94 CYS A O 1
ATOM 739 N N . ARG A 1 95 ? 4.940 0.504 -10.844 1.00 98.75 95 ARG A N 1
ATOM 740 C CA . ARG A 1 95 ? 3.526 0.802 -10.572 1.00 98.75 95 ARG A CA 1
ATOM 741 C C . ARG A 1 95 ? 2.858 -0.312 -9.767 1.00 98.75 95 ARG A C 1
ATOM 743 O O . ARG A 1 95 ? 2.134 -0.008 -8.826 1.00 98.75 95 ARG A O 1
ATOM 750 N N . LEU A 1 96 ? 3.140 -1.572 -10.100 1.00 98.56 96 LEU A N 1
ATOM 751 C CA . LEU A 1 96 ? 2.601 -2.730 -9.394 1.00 98.56 96 LEU A CA 1
ATOM 752 C C . LEU A 1 96 ? 3.074 -2.764 -7.938 1.00 98.56 96 LEU A C 1
ATOM 754 O O . LEU A 1 96 ? 2.236 -2.773 -7.051 1.00 98.56 96 LEU A O 1
ATOM 758 N N . ARG A 1 97 ? 4.384 -2.647 -7.684 1.00 98.75 97 ARG A N 1
ATOM 759 C CA . ARG A 1 97 ? 4.933 -2.583 -6.316 1.00 98.75 97 ARG A CA 1
ATOM 760 C C . ARG A 1 97 ? 4.338 -1.443 -5.500 1.00 98.75 97 ARG A C 1
ATOM 762 O O . ARG A 1 97 ? 4.063 -1.608 -4.319 1.00 98.75 97 ARG A O 1
ATOM 769 N N . ARG A 1 98 ? 4.136 -0.276 -6.121 1.00 98.75 98 ARG A N 1
ATOM 770 C CA . ARG A 1 98 ? 3.475 0.852 -5.457 1.00 98.75 98 ARG A CA 1
ATOM 771 C C . ARG A 1 98 ? 2.029 0.510 -5.100 1.00 98.75 98 ARG A C 1
ATOM 773 O O . ARG A 1 98 ? 1.609 0.825 -3.995 1.00 98.75 98 ARG A O 1
ATOM 780 N N . LYS A 1 99 ? 1.287 -0.137 -6.005 1.00 98.81 99 LYS A N 1
ATOM 781 C CA . LYS A 1 99 ? -0.084 -0.594 -5.745 1.00 98.81 99 LYS A CA 1
ATOM 782 C C . LYS A 1 99 ? -0.129 -1.634 -4.627 1.00 98.81 99 LYS A C 1
ATOM 784 O O . LYS A 1 99 ? -0.916 -1.458 -3.714 1.00 98.81 99 LYS A O 1
ATOM 789 N N . GLU A 1 100 ? 0.728 -2.650 -4.672 1.00 98.75 100 GLU A N 1
ATOM 790 C CA . GLU A 1 100 ? 0.841 -3.681 -3.630 1.00 98.75 100 GLU A CA 1
ATOM 791 C C . GLU A 1 100 ? 1.167 -3.064 -2.266 1.00 98.75 100 GLU A C 1
ATOM 793 O O . GLU A 1 100 ? 0.563 -3.428 -1.267 1.00 98.75 100 GLU A O 1
ATOM 798 N N . HIS A 1 101 ? 2.075 -2.085 -2.220 1.00 98.75 101 HIS A N 1
ATOM 799 C CA . HIS A 1 101 ? 2.393 -1.373 -0.985 1.00 98.75 101 HIS A CA 1
ATOM 800 C C . HIS A 1 101 ? 1.197 -0.581 -0.444 1.00 98.75 101 HIS A C 1
ATOM 802 O O . HIS A 1 101 ? 0.899 -0.665 0.741 1.00 98.75 101 HIS A O 1
ATOM 808 N N . MET A 1 102 ? 0.498 0.170 -1.303 1.00 98.75 102 MET A N 1
ATOM 809 C CA . MET A 1 102 ? -0.711 0.895 -0.892 1.00 98.75 102 MET A CA 1
ATOM 810 C C . MET A 1 102 ? -1.809 -0.062 -0.428 1.00 98.75 102 MET A C 1
ATOM 812 O O . MET A 1 102 ? -2.453 0.211 0.573 1.00 98.75 102 MET A O 1
ATOM 816 N N . GLN A 1 103 ? -1.992 -1.182 -1.130 1.00 98.69 103 GLN A N 1
ATOM 817 C CA . GLN A 1 103 ? -2.966 -2.201 -0.762 1.00 98.69 103 GLN A CA 1
ATOM 818 C C . GLN A 1 103 ? -2.631 -2.811 0.597 1.00 98.69 103 GLN A C 1
ATOM 820 O O . GLN A 1 103 ? -3.494 -2.846 1.454 1.00 98.69 103 GLN A O 1
ATOM 825 N N . LYS A 1 104 ? -1.369 -3.179 0.840 1.00 98.69 104 LYS A N 1
ATOM 826 C CA . LYS A 1 104 ? -0.946 -3.711 2.138 1.00 98.69 104 LYS A CA 1
ATOM 827 C C . LYS A 1 104 ? -1.258 -2.749 3.289 1.00 98.69 104 LYS A C 1
ATOM 829 O O . LYS A 1 104 ? -1.726 -3.189 4.328 1.00 98.69 104 LYS A O 1
ATOM 834 N N . LEU A 1 105 ? -0.985 -1.455 3.110 1.00 98.81 105 LEU A N 1
ATOM 835 C CA . LEU A 1 105 ? -1.297 -0.447 4.129 1.00 98.81 105 LEU A CA 1
ATOM 836 C C . LEU A 1 105 ? -2.806 -0.287 4.342 1.00 98.81 105 LEU A C 1
ATOM 838 O O . LEU A 1 105 ? -3.235 -0.059 5.468 1.00 98.81 105 LEU A O 1
ATOM 842 N N . GLN A 1 106 ? -3.597 -0.388 3.272 1.00 98.69 106 GLN A N 1
ATOM 843 C CA . GLN A 1 106 ? -5.052 -0.346 3.367 1.00 98.69 106 GLN A CA 1
ATOM 844 C C . GLN A 1 106 ? -5.584 -1.563 4.126 1.00 98.69 106 GLN A C 1
ATOM 846 O O . GLN A 1 106 ? -6.326 -1.383 5.083 1.00 98.69 106 GLN A O 1
ATOM 851 N N . ASP A 1 107 ? -5.143 -2.765 3.754 1.00 98.69 107 ASP A N 1
ATOM 852 C CA . ASP A 1 107 ? -5.538 -4.016 4.403 1.00 98.69 107 ASP A CA 1
ATOM 853 C C . ASP A 1 107 ? -5.175 -3.982 5.904 1.00 98.69 107 ASP A C 1
ATOM 855 O O . ASP A 1 107 ? -6.018 -4.255 6.750 1.00 98.69 107 ASP A O 1
ATOM 859 N N . GLU A 1 108 ? -3.961 -3.535 6.256 1.00 98.75 108 GLU A N 1
ATOM 860 C CA . GLU A 1 108 ? -3.531 -3.375 7.656 1.00 98.75 108 GLU A CA 1
ATOM 861 C C . GLU A 1 108 ? -4.387 -2.349 8.419 1.00 98.75 108 GLU A C 1
ATOM 863 O O . GLU A 1 108 ? -4.728 -2.559 9.582 1.00 98.75 108 GLU A O 1
ATOM 868 N N . SER A 1 109 ? -4.771 -1.245 7.771 1.00 98.81 109 SER A N 1
ATOM 869 C CA . SER A 1 109 ? -5.680 -0.268 8.372 1.00 98.81 109 SER A CA 1
ATOM 870 C C . SER A 1 109 ? -7.073 -0.851 8.605 1.00 98.81 109 SER A C 1
ATOM 872 O O . SER A 1 109 ? -7.698 -0.536 9.618 1.00 98.81 109 SER A O 1
ATOM 874 N N . ASP A 1 110 ? -7.581 -1.644 7.668 1.00 98.69 110 ASP A N 1
ATOM 875 C CA . ASP A 1 110 ? -8.911 -2.240 7.754 1.00 98.69 110 ASP A CA 1
ATOM 876 C C . ASP A 1 110 ? -8.955 -3.312 8.852 1.00 98.69 110 ASP A C 1
ATOM 878 O O . ASP A 1 110 ? -9.883 -3.310 9.665 1.00 98.69 110 ASP A O 1
ATOM 882 N N . ASP A 1 111 ? -7.912 -4.140 8.949 1.00 98.75 111 ASP A N 1
ATOM 883 C CA . ASP A 1 111 ? -7.740 -5.136 10.011 1.00 98.75 111 ASP A CA 1
ATOM 884 C C . ASP A 1 111 ? -7.706 -4.469 11.396 1.00 98.75 111 ASP A C 1
ATOM 886 O O . ASP A 1 111 ? -8.486 -4.822 12.284 1.00 98.75 111 ASP A O 1
ATOM 890 N N . LEU A 1 112 ? -6.879 -3.431 11.572 1.00 98.81 112 LEU A N 1
ATOM 891 C CA . LEU A 1 112 ? -6.793 -2.694 12.838 1.00 98.81 112 LEU A CA 1
ATOM 892 C C . LEU A 1 112 ? -8.121 -2.027 13.223 1.00 98.81 112 LEU A C 1
ATOM 894 O O . LEU A 1 112 ? -8.491 -2.010 14.398 1.00 98.81 112 LEU A O 1
ATOM 898 N N . ASN A 1 113 ? -8.860 -1.487 12.251 1.00 98.56 113 ASN A N 1
ATOM 899 C CA . ASN A 1 113 ? -10.175 -0.894 12.499 1.00 98.56 113 ASN A CA 1
ATOM 900 C C . ASN A 1 113 ? -11.212 -1.947 12.913 1.00 98.56 113 ASN A C 1
ATOM 902 O O . ASN A 1 113 ? -12.043 -1.684 13.794 1.00 98.56 113 ASN A O 1
ATOM 906 N N . ALA A 1 114 ? -11.176 -3.132 12.298 1.00 98.62 114 ALA A N 1
ATOM 907 C CA . ALA A 1 114 ? -12.048 -4.245 12.653 1.00 98.62 114 ALA A CA 1
ATOM 908 C C . ALA A 1 114 ? -11.760 -4.745 14.077 1.00 98.62 114 ALA A C 1
ATOM 910 O O . ALA A 1 114 ? -12.695 -4.898 14.872 1.00 98.62 114 ALA A O 1
ATOM 911 N N . ASP A 1 115 ? -10.483 -4.915 14.418 1.00 98.69 115 ASP A N 1
ATOM 912 C CA . ASP A 1 115 ? -10.039 -5.318 15.752 1.00 98.69 115 ASP A CA 1
ATOM 913 C C . ASP A 1 115 ? -10.427 -4.281 16.806 1.00 98.69 115 ASP A C 1
ATOM 915 O O . ASP A 1 115 ? -11.023 -4.635 17.826 1.00 98.69 115 ASP A O 1
ATOM 919 N N . ASN A 1 116 ? -10.189 -2.992 16.539 1.00 98.62 116 ASN A N 1
ATOM 920 C CA . ASN A 1 116 ? -10.596 -1.926 17.450 1.00 98.62 116 ASN A CA 1
ATOM 921 C C . ASN A 1 116 ? -12.116 -1.941 17.681 1.00 98.62 116 ASN A C 1
ATOM 923 O O . ASN A 1 116 ? -12.577 -1.960 18.820 1.00 98.62 116 ASN A O 1
ATOM 927 N N . SER A 1 117 ? -12.910 -2.052 16.612 1.00 98.56 117 SER A N 1
ATOM 928 C CA . SER A 1 117 ? -14.374 -2.143 16.715 1.00 98.56 117 SER A CA 1
ATOM 929 C C . SER A 1 117 ? -14.838 -3.383 17.494 1.00 98.56 117 SER A C 1
ATOM 931 O O . SER A 1 117 ? -15.885 -3.377 18.148 1.00 98.56 117 SER A O 1
ATOM 933 N N . SER A 1 118 ? -14.097 -4.489 17.414 1.00 98.56 118 SER A N 1
ATOM 934 C CA . SER A 1 118 ? -14.366 -5.691 18.203 1.00 98.56 118 SER A CA 1
ATOM 935 C C . SER A 1 118 ? -14.089 -5.460 19.690 1.00 98.56 118 SER A C 1
ATOM 937 O O . SER A 1 118 ? -14.968 -5.703 20.520 1.00 98.56 118 SER A O 1
ATOM 939 N N . LEU A 1 119 ? -12.914 -4.920 20.015 1.00 98.69 119 LEU A N 1
ATOM 940 C CA . LEU A 1 119 ? -12.498 -4.622 21.386 1.00 98.69 119 LEU A CA 1
ATOM 941 C C . LEU A 1 119 ? -13.400 -3.575 22.046 1.00 98.69 119 LEU A C 1
ATOM 943 O O . LEU A 1 119 ? -13.768 -3.726 23.209 1.00 98.69 119 LEU A O 1
ATOM 947 N N . GLU A 1 120 ? -13.817 -2.540 21.316 1.00 98.62 120 GLU A N 1
ATOM 948 C CA . GLU A 1 120 ? -14.764 -1.539 21.813 1.00 98.62 120 GLU A CA 1
ATOM 949 C C . GLU A 1 120 ? -16.113 -2.170 22.184 1.00 98.62 120 GLU A C 1
ATOM 951 O O . GLU A 1 120 ? -16.668 -1.870 23.246 1.00 98.62 120 GLU A O 1
ATOM 956 N N . ARG A 1 121 ? -16.629 -3.095 21.361 1.00 98.62 121 ARG A N 1
ATOM 957 C CA . ARG A 1 121 ? -17.863 -3.837 21.672 1.00 98.62 121 ARG A CA 1
ATOM 958 C C . ARG A 1 121 ? -17.706 -4.710 22.911 1.00 98.62 121 ARG A C 1
ATOM 960 O O . ARG A 1 121 ? -18.602 -4.721 23.756 1.00 98.62 121 ARG A O 1
ATOM 967 N N . GLU A 1 122 ? -16.587 -5.417 23.036 1.00 98.62 122 GLU A N 1
ATOM 968 C CA . GLU A 1 122 ? -16.295 -6.238 24.212 1.00 98.62 122 GLU A CA 1
ATOM 969 C C . GLU A 1 122 ? -16.192 -5.379 25.478 1.00 98.62 122 GLU A C 1
ATOM 971 O O . GLU A 1 122 ? -16.806 -5.690 26.497 1.00 98.62 122 GLU A O 1
ATOM 976 N N . LEU A 1 123 ? -15.506 -4.240 25.396 1.00 98.56 123 LEU A N 1
ATOM 977 C CA . LEU A 1 123 ? -15.381 -3.287 26.491 1.00 98.56 123 LEU A CA 1
ATOM 978 C C . LEU A 1 123 ? -16.747 -2.760 26.940 1.00 98.56 123 LEU A C 1
ATOM 980 O O . LEU A 1 123 ? -17.011 -2.693 28.143 1.00 98.56 123 LEU A O 1
ATOM 984 N N . VAL A 1 124 ? -17.628 -2.402 26.002 1.00 98.69 124 VAL A N 1
ATOM 985 C CA . VAL A 1 124 ? -19.002 -1.978 26.318 1.00 98.69 124 VAL A CA 1
ATOM 986 C C . VAL A 1 124 ? -19.776 -3.107 27.000 1.00 98.69 124 VAL A C 1
ATOM 988 O O . VAL A 1 124 ? -20.403 -2.873 28.035 1.00 98.69 124 VAL A O 1
ATOM 991 N N . ALA A 1 125 ? -19.696 -4.332 26.477 1.00 98.56 125 ALA A N 1
ATOM 992 C CA . ALA A 1 125 ? -20.375 -5.488 27.056 1.00 98.56 125 ALA A CA 1
ATOM 993 C C . ALA A 1 125 ? -19.893 -5.787 28.486 1.00 98.56 125 ALA A C 1
ATOM 995 O O . ALA A 1 125 ? -20.710 -5.973 29.389 1.00 98.56 125 ALA A O 1
ATOM 996 N N . LEU A 1 126 ? -18.578 -5.773 28.718 1.00 98.69 126 LEU A N 1
ATOM 997 C CA . LEU A 1 126 ? -17.984 -5.999 30.037 1.00 98.69 126 LEU A CA 1
ATOM 998 C C . LEU A 1 126 ? -18.346 -4.891 31.029 1.00 98.69 126 LEU A C 1
ATOM 1000 O O . LEU A 1 126 ? -18.647 -5.181 32.187 1.00 98.69 126 LEU A O 1
ATOM 1004 N N . LYS A 1 127 ? -18.368 -3.625 30.593 1.00 98.50 127 LYS A N 1
ATOM 1005 C CA . LYS A 1 127 ? -18.826 -2.513 31.440 1.00 98.50 127 LYS A CA 1
ATOM 1006 C C . LYS A 1 127 ? -20.284 -2.685 31.857 1.00 98.50 127 LYS A C 1
ATOM 1008 O O . LYS A 1 127 ? -20.577 -2.514 33.036 1.00 98.50 127 LYS A O 1
ATOM 1013 N N . ALA A 1 128 ? -21.161 -3.075 30.933 1.00 98.44 128 ALA A N 1
ATOM 1014 C CA . ALA A 1 128 ? -22.568 -3.326 31.238 1.00 98.44 128 ALA A CA 1
ATOM 1015 C C . ALA A 1 128 ? -22.744 -4.493 32.227 1.00 98.44 128 ALA A C 1
ATOM 1017 O O . ALA A 1 128 ? -23.499 -4.381 33.190 1.00 98.44 128 ALA A O 1
ATOM 1018 N N . GLN A 1 129 ? -22.001 -5.591 32.046 1.00 98.31 129 GLN A N 1
ATOM 1019 C CA . GLN A 1 129 ? -22.019 -6.719 32.986 1.00 98.31 129 GLN A CA 1
AT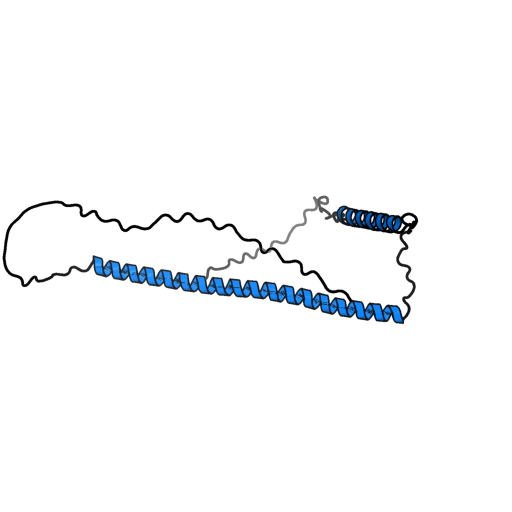OM 1020 C C . GLN A 1 129 ? -21.520 -6.314 34.375 1.00 98.31 129 GLN A C 1
ATOM 1022 O O . GLN A 1 129 ? -22.130 -6.672 35.382 1.00 98.31 129 GLN A O 1
ATOM 1027 N N . LYS A 1 130 ? -20.429 -5.543 34.440 1.00 98.31 130 LYS A N 1
ATOM 1028 C CA . LYS A 1 130 ? -19.906 -5.010 35.699 1.00 98.31 130 LYS A CA 1
ATOM 1029 C C . LYS A 1 130 ? -20.944 -4.134 36.400 1.00 98.31 130 LYS A C 1
ATOM 1031 O O . LYS A 1 130 ? -21.155 -4.305 37.596 1.00 98.31 130 LYS A O 1
ATOM 1036 N N . GLU A 1 131 ? -21.577 -3.214 35.680 1.00 98.12 131 GLU A N 1
ATOM 1037 C CA . GLU A 1 131 ? -22.597 -2.325 36.242 1.00 98.12 131 GLU A CA 1
ATOM 1038 C C . GLU A 1 131 ? -23.791 -3.112 36.799 1.00 98.12 131 GLU A C 1
ATOM 1040 O O . GLU A 1 131 ? -24.241 -2.835 37.911 1.00 98.12 131 GLU A O 1
ATOM 1045 N N . GLU A 1 132 ? -24.254 -4.140 36.085 1.00 97.75 132 GLU A N 1
ATOM 1046 C CA . GLU A 1 132 ? -25.347 -4.996 36.554 1.00 97.75 132 GLU A CA 1
ATOM 1047 C C . GLU A 1 132 ? -24.957 -5.790 37.812 1.00 97.75 132 GLU A C 1
ATOM 1049 O O . GLU A 1 132 ? -25.724 -5.846 38.774 1.00 97.75 132 GLU A O 1
ATOM 1054 N N . LEU A 1 133 ? -23.740 -6.344 37.864 1.00 97.38 133 LEU A N 1
ATOM 1055 C CA . LEU A 1 133 ? -23.220 -7.004 39.066 1.00 97.38 133 LEU A CA 1
ATOM 1056 C C . LEU A 1 133 ? -23.126 -6.028 40.248 1.00 97.38 133 LEU A C 1
ATOM 1058 O O . LEU A 1 133 ? -23.585 -6.343 41.346 1.00 97.38 133 LEU A O 1
ATOM 1062 N N . GLU A 1 134 ? -22.568 -4.833 40.037 1.00 96.25 134 GLU A N 1
ATOM 1063 C CA . GLU A 1 134 ? -22.483 -3.794 41.070 1.00 96.25 134 GLU A CA 1
ATOM 1064 C C . GLU A 1 134 ? -23.868 -3.389 41.579 1.00 96.25 134 GLU A C 1
ATOM 1066 O O . GLU A 1 134 ? -24.062 -3.215 42.783 1.00 96.25 134 GLU A O 1
ATOM 1071 N N . LYS A 1 135 ? -24.846 -3.264 40.682 1.00 96.19 135 LYS A N 1
ATOM 1072 C CA . LYS A 1 135 ? -26.233 -2.968 41.033 1.00 96.19 135 LYS A CA 1
ATOM 1073 C C . LYS A 1 135 ? -26.849 -4.087 41.872 1.00 96.19 135 LYS A C 1
ATOM 1075 O O . LYS A 1 135 ? -27.449 -3.788 42.905 1.00 96.19 135 LYS A O 1
ATOM 1080 N N . MET A 1 136 ? -26.662 -5.351 41.486 1.00 95.69 136 MET A N 1
ATOM 1081 C CA . MET A 1 136 ? -27.124 -6.496 42.278 1.00 95.69 136 MET A CA 1
ATOM 1082 C C . MET A 1 136 ? -26.516 -6.478 43.683 1.00 95.69 136 MET A C 1
ATOM 1084 O O . MET A 1 136 ? -27.261 -6.562 44.658 1.00 95.69 136 MET A O 1
ATOM 1088 N N . PHE A 1 137 ? -25.202 -6.258 43.802 1.00 93.50 137 PHE A N 1
ATOM 1089 C CA . PHE A 1 137 ? -24.530 -6.131 45.099 1.00 93.50 137 PHE A CA 1
ATOM 1090 C C . PHE A 1 137 ? -25.072 -4.974 45.940 1.00 93.50 137 PHE A C 1
ATOM 1092 O O . PHE A 1 137 ? -25.355 -5.167 47.119 1.00 93.50 137 PHE A O 1
ATOM 1099 N N . ARG A 1 138 ? -25.264 -3.788 45.351 1.00 92.25 138 ARG A N 1
ATOM 1100 C CA . ARG A 1 138 ? -25.820 -2.620 46.059 1.00 92.25 138 ARG A CA 1
ATOM 1101 C C . ARG A 1 138 ? -27.257 -2.849 46.534 1.00 92.25 138 ARG A C 1
ATOM 1103 O O . ARG A 1 138 ? -27.647 -2.306 47.560 1.00 92.25 138 ARG A O 1
ATOM 1110 N N . SER A 1 139 ? -28.045 -3.631 45.794 1.00 91.75 139 SER A N 1
ATOM 1111 C CA . SER A 1 139 ? -29.430 -3.963 46.157 1.00 91.75 139 SER A CA 1
ATOM 1112 C C . SER A 1 139 ? -29.552 -5.108 47.173 1.00 91.75 139 SER A C 1
ATOM 1114 O O . SER A 1 139 ? -30.594 -5.260 47.814 1.00 91.75 139 SER A O 1
ATOM 1116 N N . HIS A 1 140 ? -28.502 -5.919 47.328 1.00 87.81 140 HIS A N 1
ATOM 1117 C CA . HIS A 1 140 ? -28.521 -7.105 48.174 1.00 87.81 140 HIS A CA 1
ATOM 1118 C C . HIS A 1 140 ? -28.435 -6.731 49.661 1.00 87.81 140 HIS A C 1
ATOM 1120 O O . HIS A 1 140 ? -27.391 -6.314 50.159 1.00 87.81 140 HIS A O 1
ATOM 1126 N N . ASN A 1 141 ? -29.522 -6.953 50.401 1.00 79.31 141 ASN A N 1
ATOM 1127 C CA . ASN A 1 141 ? -29.545 -6.828 51.857 1.00 79.31 141 ASN A CA 1
ATOM 1128 C C . ASN A 1 141 ? -29.311 -8.205 52.496 1.00 79.31 141 ASN A C 1
ATOM 1130 O O . ASN A 1 141 ? -30.216 -9.036 52.549 1.00 79.31 141 ASN A O 1
ATOM 1134 N N . CYS A 1 142 ? -28.088 -8.450 52.976 1.00 75.38 142 CYS A N 1
ATOM 1135 C CA . CYS A 1 142 ? -27.747 -9.680 53.690 1.00 75.38 142 CYS A CA 1
ATOM 1136 C C . CYS A 1 142 ? -28.165 -9.570 55.160 1.00 75.38 142 CYS A C 1
ATOM 1138 O O . CYS A 1 142 ? -27.613 -8.753 55.894 1.00 75.38 142 CYS A O 1
ATOM 1140 N N . VAL A 1 143 ? -29.093 -10.415 55.613 1.00 73.50 143 VAL A N 1
ATOM 1141 C CA . VAL A 1 143 ? -29.358 -10.586 57.048 1.00 73.50 143 VAL A CA 1
ATOM 1142 C C . VAL A 1 143 ? -28.417 -11.669 57.571 1.00 73.50 143 VAL A C 1
ATOM 1144 O O . VAL A 1 143 ? -28.740 -12.858 57.541 1.00 73.50 143 VAL A O 1
ATOM 1147 N N . LEU A 1 144 ? -27.236 -11.262 58.037 1.00 65.88 144 LEU A N 1
ATOM 1148 C CA . LEU A 1 144 ? -26.380 -12.129 58.843 1.00 65.88 144 LEU A CA 1
ATOM 1149 C C . LEU A 1 144 ? -27.093 -12.379 60.178 1.00 65.88 144 LEU A C 1
ATOM 1151 O O . LEU A 1 144 ? -27.260 -11.476 60.993 1.00 65.88 144 LEU A O 1
ATOM 1155 N N . LYS A 1 145 ? -27.579 -13.608 60.388 1.00 62.03 145 LYS A N 1
ATOM 1156 C CA . LYS A 1 145 ? -27.992 -14.060 61.719 1.00 62.03 145 LYS A CA 1
ATOM 1157 C C . LYS A 1 145 ? -26.725 -14.354 62.507 1.00 62.03 145 LYS A C 1
ATOM 1159 O O . LYS A 1 145 ? -26.200 -15.462 62.429 1.00 62.03 145 LYS A O 1
ATOM 1164 N N . ASP A 1 146 ? -26.255 -13.365 63.255 1.00 57.47 146 ASP A N 1
ATOM 1165 C CA . ASP A 1 146 ? -25.202 -13.559 64.244 1.00 57.47 146 ASP A CA 1
ATOM 1166 C C . ASP A 1 146 ? -25.706 -14.524 65.321 1.00 57.47 146 ASP A C 1
ATOM 1168 O O . ASP A 1 146 ? -26.397 -14.154 66.271 1.00 57.47 146 ASP A O 1
ATOM 1172 N N . THR A 1 147 ? -25.365 -15.805 65.189 1.00 55.38 147 THR A N 1
ATOM 1173 C CA . THR A 1 147 ? -25.463 -16.770 66.287 1.00 55.38 147 THR A CA 1
ATOM 1174 C C . THR A 1 147 ? -24.238 -16.635 67.186 1.00 55.38 147 THR A C 1
ATOM 1176 O O . THR A 1 147 ? -23.512 -17.598 67.411 1.00 55.38 147 THR A O 1
ATOM 1179 N N . THR A 1 148 ? -23.984 -15.434 67.700 1.00 49.97 148 THR A N 1
ATOM 1180 C CA . THR A 1 148 ? -23.094 -15.224 68.844 1.00 49.97 148 THR A CA 1
ATOM 1181 C C . THR A 1 148 ? -23.792 -14.284 69.806 1.00 49.97 148 THR A C 1
ATOM 1183 O O . THR A 1 148 ? -23.831 -13.070 69.663 1.00 49.97 148 THR A O 1
ATOM 1186 N N . SER A 1 149 ? -24.418 -14.934 70.769 1.00 50.94 149 SER A N 1
ATOM 1187 C CA . SER A 1 149 ? -25.074 -14.406 71.946 1.00 50.94 149 SER A CA 1
ATOM 1188 C C . SER A 1 149 ? -24.284 -13.320 72.701 1.00 50.94 149 SER A C 1
ATOM 1190 O O . SER A 1 149 ? -23.109 -13.531 72.995 1.00 50.94 149 SER A O 1
ATOM 1192 N N . LYS A 1 150 ? -25.049 -12.316 73.167 1.00 46.03 150 LYS A N 1
ATOM 1193 C CA . LYS A 1 150 ? -24.904 -11.451 74.364 1.00 46.03 150 LYS A CA 1
ATOM 1194 C C . LYS A 1 150 ? -24.459 -9.997 74.145 1.00 46.03 150 LYS A C 1
ATOM 1196 O O . LYS A 1 150 ? -23.292 -9.698 73.940 1.00 46.03 150 LYS A O 1
ATOM 1201 N N . GLU A 1 151 ? -25.480 -9.143 74.256 1.00 50.94 151 GLU A N 1
ATOM 1202 C CA . GLU A 1 151 ? -25.546 -7.817 74.889 1.00 50.94 151 GLU A CA 1
ATOM 1203 C C . GLU A 1 151 ? -24.221 -7.183 75.343 1.00 50.94 151 GLU A C 1
ATOM 1205 O O . GLU A 1 151 ? -23.547 -7.705 76.229 1.00 50.94 151 GLU A O 1
ATOM 1210 N N . ASN A 1 152 ? -23.939 -5.972 74.844 1.00 41.25 152 ASN A N 1
ATOM 1211 C CA . ASN A 1 152 ? -23.971 -4.776 75.694 1.00 41.25 152 ASN A CA 1
ATOM 1212 C C . ASN A 1 152 ? -23.876 -3.462 74.890 1.00 41.25 152 ASN A C 1
ATOM 1214 O O . ASN A 1 152 ? -22.942 -3.238 74.131 1.00 41.25 152 ASN A O 1
ATOM 1218 N N . THR A 1 153 ? -24.891 -2.619 75.111 1.00 42.06 153 THR A N 1
ATOM 1219 C CA . THR A 1 153 ? -24.868 -1.154 75.308 1.00 42.06 153 THR A CA 1
ATOM 1220 C C . THR A 1 15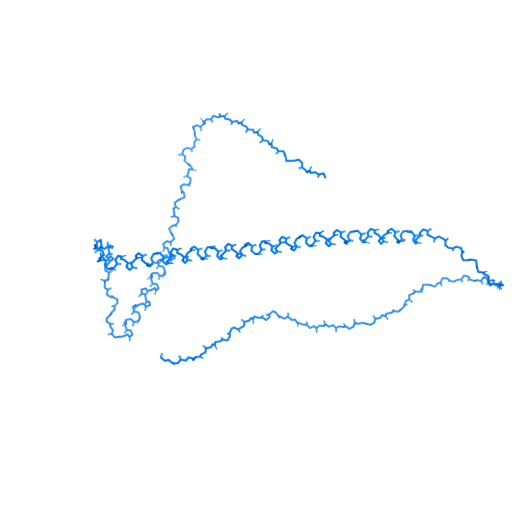3 ? -23.970 -0.259 74.440 1.00 42.06 153 THR A C 1
ATOM 1222 O O . THR A 1 153 ? -22.753 -0.255 74.581 1.00 42.06 153 THR A O 1
ATOM 1225 N N . THR A 1 154 ? -24.651 0.610 73.679 1.00 46.88 154 THR A N 1
ATOM 1226 C CA . THR A 1 154 ? -24.461 2.075 73.577 1.00 46.88 154 THR A CA 1
ATOM 1227 C C . THR A 1 154 ? -23.030 2.613 73.531 1.00 46.88 154 THR A C 1
ATOM 1229 O O . THR A 1 154 ? -22.329 2.540 74.531 1.00 46.88 154 THR A O 1
ATOM 1232 N N . THR A 1 155 ? -22.666 3.308 72.447 1.00 36.97 155 THR A N 1
ATOM 1233 C CA . THR A 1 155 ? -22.093 4.675 72.459 1.00 36.97 155 THR A CA 1
ATOM 1234 C C . THR A 1 155 ? -21.912 5.145 71.013 1.00 36.97 155 THR A C 1
ATOM 1236 O O . THR A 1 155 ? -21.307 4.457 70.195 1.00 36.97 155 THR A O 1
ATOM 1239 N N . GLU A 1 156 ? -22.477 6.311 70.698 1.00 49.22 156 GLU A N 1
ATOM 1240 C CA . GLU A 1 156 ? -22.177 7.066 69.485 1.00 49.22 156 GLU A CA 1
ATOM 1241 C C . GLU A 1 156 ? -20.675 7.324 69.369 1.00 49.22 156 GLU A C 1
ATOM 1243 O O . GLU A 1 156 ? -20.069 7.790 70.331 1.00 49.22 156 GLU A O 1
ATOM 1248 N N . GLN A 1 157 ? -20.095 7.128 68.185 1.00 42.62 157 GLN A N 1
ATOM 1249 C CA . GLN A 1 157 ? -19.002 7.980 67.726 1.00 42.62 157 GLN A CA 1
ATOM 1250 C C . GLN A 1 157 ? -18.765 7.811 66.227 1.00 42.62 157 GLN A C 1
ATOM 1252 O O . GLN A 1 157 ? -18.345 6.767 65.730 1.00 42.62 157 GLN A O 1
ATOM 1257 N N . SER A 1 158 ? -19.025 8.910 65.525 1.00 53.88 158 SER A N 1
ATOM 1258 C CA . SER A 1 158 ? -18.375 9.295 64.282 1.00 53.88 158 SER A CA 1
ATOM 1259 C C . SER A 1 158 ? -16.887 8.943 64.298 1.00 53.88 158 SER A C 1
ATOM 1261 O O . SER A 1 158 ? -16.157 9.378 65.190 1.00 53.88 158 SER A O 1
ATOM 1263 N N . SER A 1 159 ? -16.417 8.237 63.277 1.00 37.62 159 SER A N 1
ATOM 1264 C CA . SER A 1 159 ? -15.018 8.323 62.872 1.00 37.62 159 SER A CA 1
ATOM 1265 C C . SER A 1 159 ? -14.900 8.079 61.373 1.00 37.62 159 SER A C 1
ATOM 1267 O O . SER A 1 159 ? -15.121 6.985 60.859 1.00 37.62 159 SER A O 1
ATOM 1269 N N . ASP A 1 160 ? -14.566 9.159 60.676 1.00 47.03 160 ASP A N 1
ATOM 1270 C CA . ASP A 1 160 ? -13.910 9.143 59.383 1.00 47.03 160 ASP A CA 1
ATOM 1271 C C . ASP A 1 160 ? -12.708 8.190 59.417 1.00 47.03 160 ASP A C 1
ATOM 1273 O O . ASP A 1 160 ? -11.672 8.483 60.017 1.00 47.03 160 ASP A O 1
ATOM 1277 N N . ALA A 1 161 ? -12.822 7.055 58.730 1.00 39.69 161 ALA A N 1
ATOM 1278 C CA . ALA A 1 161 ? -11.686 6.199 58.421 1.00 39.69 161 ALA A CA 1
ATOM 1279 C C . ALA A 1 161 ? -11.051 6.665 57.105 1.00 39.69 161 ALA A C 1
ATOM 1281 O O . ALA A 1 161 ? -11.276 6.121 56.025 1.00 39.69 161 ALA A O 1
ATOM 1282 N N . LYS A 1 162 ? -10.237 7.713 57.222 1.00 43.12 162 LYS A N 1
ATOM 1283 C CA . LYS A 1 162 ? -9.143 7.998 56.295 1.00 43.12 162 LYS A CA 1
ATOM 1284 C C . LYS A 1 162 ? -7.940 7.126 56.677 1.00 43.12 162 LYS A C 1
ATOM 1286 O O . LYS A 1 162 ? -7.665 6.999 57.867 1.00 43.12 162 LYS A O 1
ATOM 1291 N N . SER A 1 163 ? -7.198 6.658 55.658 1.00 43.38 163 SER A N 1
ATOM 1292 C CA . SER A 1 163 ? -5.780 6.196 55.642 1.00 43.38 163 SER A CA 1
ATOM 1293 C C . SER A 1 163 ? -5.599 4.719 55.206 1.00 43.38 163 SER A C 1
ATOM 1295 O O . SER A 1 163 ? -6.518 3.940 55.444 1.00 43.38 163 SER A O 1
ATOM 1297 N N . PRO A 1 164 ? -4.449 4.276 54.629 1.00 50.09 164 PRO A N 1
ATOM 1298 C CA . PRO A 1 164 ? -3.197 4.994 54.337 1.00 50.09 164 PRO A CA 1
ATOM 1299 C C . PRO A 1 164 ? -2.703 4.917 52.879 1.00 50.09 164 PRO A C 1
ATOM 1301 O O . PRO A 1 164 ? -3.128 4.104 52.064 1.00 50.09 164 PRO A O 1
ATOM 1304 N N . GLN A 1 165 ? -1.744 5.798 52.589 1.00 49.88 165 GLN A N 1
ATOM 1305 C CA . GLN A 1 165 ? -0.951 5.854 51.364 1.00 49.88 165 GLN A CA 1
ATOM 1306 C C . GLN A 1 165 ? -0.226 4.535 51.048 1.00 49.88 165 GLN A C 1
ATOM 1308 O O . GLN A 1 165 ? 0.329 3.898 51.942 1.00 49.88 165 GLN A O 1
ATOM 1313 N N . SER A 1 166 ? -0.116 4.223 49.752 1.00 39.31 166 SER A N 1
ATOM 1314 C CA . SER A 1 166 ? 0.935 3.365 49.202 1.00 39.31 166 SER A CA 1
ATOM 1315 C C . SER A 1 166 ? 1.799 4.175 48.234 1.00 39.31 166 SER A C 1
ATOM 1317 O O . SER A 1 166 ? 1.302 4.925 47.395 1.00 39.31 166 SER A O 1
ATOM 1319 N N . CYS A 1 167 ? 3.102 4.039 48.439 1.00 33.59 167 CYS A N 1
ATOM 1320 C CA . CYS A 1 167 ? 4.224 4.694 47.787 1.00 33.59 167 CYS A CA 1
ATOM 1321 C C . CYS A 1 167 ? 4.412 4.228 46.333 1.00 33.59 167 CYS A C 1
ATOM 1323 O O . CYS A 1 167 ? 4.338 3.029 46.074 1.00 33.59 167 CYS A O 1
ATOM 1325 N N . SER A 1 168 ? 4.723 5.151 45.415 1.00 36.97 168 SER A N 1
ATOM 1326 C CA . SER A 1 168 ? 5.538 4.934 44.197 1.00 36.97 168 SER A CA 1
ATOM 1327 C C . SER A 1 168 ? 5.879 6.309 43.602 1.00 36.97 168 SER A C 1
ATOM 1329 O O . SER A 1 168 ? 5.003 7.007 43.107 1.00 36.97 168 SER A O 1
ATOM 1331 N N . THR A 1 169 ? 7.043 6.867 43.941 1.00 43.19 169 THR A N 1
ATOM 1332 C CA . THR A 1 169 ? 8.259 6.912 43.100 1.00 43.19 169 THR A CA 1
ATOM 1333 C C . THR A 1 169 ? 8.110 7.719 41.812 1.00 43.19 169 THR A C 1
ATOM 1335 O O . THR A 1 169 ? 7.591 7.249 40.804 1.00 43.19 169 THR A O 1
ATOM 1338 N N . GLU A 1 170 ? 8.674 8.922 41.879 1.00 44.62 170 GLU A N 1
ATOM 1339 C CA . GLU A 1 170 ? 9.123 9.770 40.782 1.00 44.62 170 GLU A CA 1
ATOM 1340 C C . GLU A 1 170 ? 9.938 8.959 39.756 1.00 44.62 170 GLU A C 1
ATOM 1342 O O . GLU A 1 170 ? 10.952 8.350 40.107 1.00 44.62 170 GLU A O 1
ATOM 1347 N N . VAL A 1 171 ? 9.554 8.999 38.479 1.00 44.41 171 VAL A N 1
ATOM 1348 C CA . VAL A 1 171 ? 10.469 8.682 37.375 1.00 44.41 171 VAL A CA 1
ATOM 1349 C C . VAL A 1 171 ? 10.354 9.781 36.330 1.00 44.41 171 VAL A C 1
ATOM 1351 O O . VAL A 1 171 ? 9.572 9.713 35.386 1.00 44.41 171 VAL A O 1
ATOM 1354 N N . ALA A 1 172 ? 11.185 10.804 36.502 1.00 46.34 172 ALA A N 1
ATOM 1355 C CA . ALA A 1 172 ? 11.683 11.582 35.387 1.00 46.34 172 ALA A CA 1
ATOM 1356 C C . ALA A 1 172 ? 12.734 10.735 34.655 1.00 46.34 172 ALA A C 1
ATOM 1358 O O . ALA A 1 172 ? 13.821 10.500 35.185 1.00 46.34 172 ALA A O 1
ATOM 1359 N N . LYS A 1 173 ? 12.439 10.292 33.429 1.00 40.28 173 LYS A N 1
ATOM 1360 C CA . LYS A 1 173 ? 13.490 10.074 32.433 1.00 40.28 173 LYS A CA 1
ATOM 1361 C C . LYS A 1 173 ? 12.953 10.232 31.015 1.00 40.28 173 LYS A C 1
ATOM 1363 O O . LYS A 1 173 ? 12.090 9.494 30.557 1.00 40.28 173 LYS A O 1
ATOM 1368 N N . SER A 1 174 ? 13.504 11.259 30.387 1.00 45.62 174 SER A N 1
ATOM 1369 C CA . SER A 1 174 ? 13.645 11.502 28.960 1.00 45.62 174 SER A CA 1
ATOM 1370 C C . SER A 1 174 ? 13.704 10.240 28.098 1.00 45.62 174 SER A C 1
ATOM 1372 O O . SER A 1 174 ? 14.433 9.307 28.419 1.00 45.62 174 SER A O 1
ATOM 1374 N N . ASN A 1 175 ? 13.036 10.283 26.945 1.00 43.78 175 ASN A N 1
ATOM 1375 C CA . ASN A 1 175 ? 13.522 9.612 25.745 1.00 43.78 175 ASN A CA 1
ATOM 1376 C C . ASN A 1 175 ? 13.159 10.435 24.503 1.00 43.78 175 ASN A C 1
ATOM 1378 O O . ASN A 1 175 ? 12.002 10.542 24.104 1.00 43.78 175 ASN A O 1
ATOM 1382 N N . GLU A 1 176 ? 14.208 11.031 23.946 1.00 50.38 176 GLU A N 1
ATOM 1383 C CA . GLU A 1 176 ? 14.295 11.632 22.620 1.00 50.38 176 GLU A CA 1
ATOM 1384 C C . GLU A 1 176 ? 14.139 10.559 21.522 1.00 50.38 176 GLU A C 1
ATOM 1386 O O . GLU A 1 176 ? 14.588 9.421 21.710 1.00 50.38 176 GLU A O 1
ATOM 1391 N N . PRO A 1 177 ? 13.575 10.896 20.350 1.00 51.06 177 PRO A N 1
ATOM 1392 C CA . PRO A 1 177 ? 13.532 9.993 19.208 1.00 51.06 177 PRO A CA 1
ATOM 1393 C C . PRO A 1 177 ? 14.926 9.845 18.581 1.00 51.06 177 PRO A C 1
ATOM 1395 O O . PRO A 1 177 ? 15.499 10.784 18.030 1.00 51.06 177 PRO A O 1
ATOM 1398 N N . SER A 1 178 ? 15.472 8.631 18.643 1.00 44.59 178 SER A N 1
ATOM 1399 C CA . SER A 1 178 ? 16.713 8.260 17.964 1.00 44.59 178 SER A CA 1
ATOM 1400 C C . SER A 1 178 ? 16.472 8.165 16.456 1.00 44.59 178 SER A C 1
ATOM 1402 O O . SER A 1 178 ? 15.707 7.327 15.980 1.00 44.59 178 SER A O 1
ATOM 1404 N N . THR A 1 179 ? 17.146 9.017 15.692 1.00 51.69 179 THR A N 1
ATOM 1405 C CA . THR A 1 179 ? 17.299 8.884 14.244 1.00 51.69 179 THR A CA 1
ATOM 1406 C C . THR A 1 179 ? 18.201 7.683 13.921 1.00 51.69 179 THR A C 1
ATOM 1408 O O . THR A 1 179 ? 19.239 7.505 14.564 1.00 51.69 179 THR A O 1
ATOM 1411 N N . PRO A 1 180 ? 17.877 6.843 12.922 1.00 58.31 180 PRO A N 1
ATOM 1412 C CA . PRO A 1 180 ? 18.825 5.855 12.430 1.00 58.31 180 PRO A CA 1
ATOM 1413 C C . PRO A 1 180 ? 19.844 6.535 11.507 1.00 58.31 180 PRO A C 1
ATOM 1415 O O . PRO A 1 180 ? 19.581 6.811 10.335 1.00 58.31 180 PRO A O 1
ATOM 1418 N N . THR A 1 181 ? 21.032 6.794 12.049 1.00 47.59 181 THR A N 1
ATOM 1419 C CA . THR A 1 181 ? 22.237 7.112 11.279 1.00 47.59 181 THR A CA 1
ATOM 1420 C C . THR A 1 181 ? 22.690 5.856 10.533 1.00 47.59 1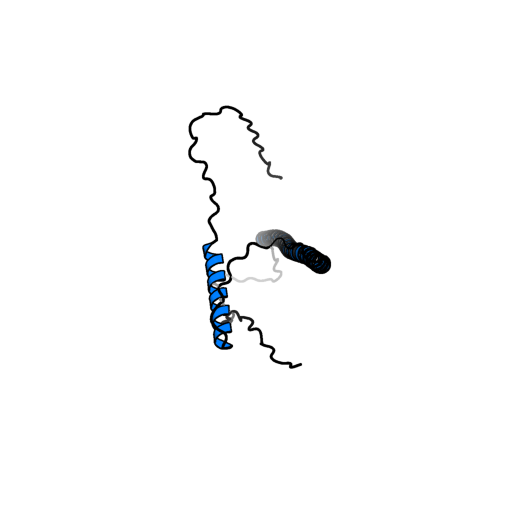81 THR A C 1
ATOM 1422 O O . THR A 1 181 ? 23.097 4.866 11.137 1.00 47.59 181 THR A O 1
ATOM 1425 N N . SER A 1 182 ? 22.597 5.894 9.206 1.00 55.16 182 SER A N 1
ATOM 1426 C CA . SER A 1 182 ? 23.110 4.863 8.298 1.00 55.16 182 SER A CA 1
ATOM 1427 C C . SER A 1 182 ? 24.646 4.840 8.335 1.00 55.16 182 SER A C 1
ATOM 1429 O O . SER A 1 182 ? 25.250 5.895 8.122 1.00 55.16 182 SER A O 1
ATOM 1431 N N . PRO A 1 183 ? 25.315 3.690 8.546 1.00 59.09 183 PRO A N 1
ATOM 1432 C CA . PRO A 1 183 ? 26.763 3.623 8.435 1.00 59.09 183 PRO A CA 1
ATOM 1433 C C . PRO A 1 183 ? 27.165 3.578 6.957 1.00 59.09 183 PRO A C 1
ATOM 1435 O O . PRO A 1 183 ? 26.614 2.813 6.161 1.00 59.09 183 PRO A O 1
ATOM 1438 N N . MET A 1 184 ? 28.132 4.420 6.595 1.00 46.69 184 MET A N 1
ATOM 1439 C CA . MET A 1 184 ? 28.882 4.285 5.353 1.00 46.69 184 MET A CA 1
ATOM 1440 C C . MET A 1 184 ? 29.646 2.960 5.367 1.00 46.69 184 MET A C 1
ATOM 1442 O O . MET A 1 184 ? 30.400 2.689 6.298 1.00 46.69 184 MET A O 1
ATOM 1446 N N . ALA A 1 185 ? 29.471 2.161 4.318 1.00 54.38 185 ALA A N 1
ATOM 1447 C CA . ALA A 1 185 ? 30.411 1.109 3.970 1.00 54.38 185 ALA A CA 1
ATOM 1448 C C . ALA A 1 185 ? 31.374 1.669 2.918 1.00 54.38 185 ALA A C 1
ATOM 1450 O O . ALA A 1 185 ? 31.000 1.904 1.768 1.00 54.38 185 ALA A O 1
ATOM 1451 N N . GLU A 1 186 ? 32.605 1.912 3.354 1.00 48.75 186 GLU A N 1
ATOM 1452 C CA . GLU A 1 186 ? 33.778 2.022 2.498 1.00 48.75 186 GLU A CA 1
ATOM 1453 C C . GLU A 1 186 ? 34.277 0.630 2.083 1.00 48.75 186 GLU A C 1
ATOM 1455 O O . GLU A 1 186 ? 34.207 -0.331 2.848 1.00 48.75 186 GLU A O 1
ATOM 1460 N N . SER A 1 187 ? 34.908 0.619 0.905 1.00 47.25 187 SER A N 1
ATOM 1461 C CA . SER A 1 187 ? 35.871 -0.362 0.393 1.00 47.25 187 SER A CA 1
ATOM 1462 C C . SER A 1 187 ? 35.315 -1.592 -0.330 1.00 47.25 187 SER A C 1
ATOM 1464 O O . SER A 1 187 ? 34.766 -2.499 0.282 1.00 47.25 187 SER A O 1
ATOM 1466 N N . VAL A 1 188 ? 35.559 -1.659 -1.645 1.00 54.00 188 VAL A N 1
ATOM 1467 C CA . VAL A 1 188 ? 36.628 -2.525 -2.182 1.00 54.00 188 VAL A CA 1
ATOM 1468 C C . VAL A 1 188 ? 36.999 -2.129 -3.617 1.00 54.00 188 VAL A C 1
ATOM 1470 O O . VAL A 1 188 ? 36.147 -2.006 -4.493 1.00 54.00 188 VAL A O 1
ATOM 1473 N N . ASN A 1 189 ? 38.305 -1.949 -3.826 1.00 42.94 189 ASN A N 1
ATOM 1474 C CA . ASN A 1 189 ? 38.979 -1.961 -5.123 1.00 42.94 189 ASN A CA 1
ATOM 1475 C C . ASN A 1 189 ? 38.709 -3.270 -5.885 1.00 42.94 189 ASN A C 1
ATOM 1477 O O . ASN A 1 189 ? 38.877 -4.343 -5.304 1.00 42.94 189 ASN A O 1
ATOM 1481 N N . ALA A 1 190 ? 38.424 -3.155 -7.185 1.00 49.50 190 ALA A N 1
ATOM 1482 C CA . ALA A 1 190 ? 38.965 -3.969 -8.284 1.00 49.50 190 ALA A CA 1
ATOM 1483 C C . ALA A 1 190 ? 38.597 -3.310 -9.623 1.00 49.50 190 ALA A C 1
ATOM 1485 O O . ALA A 1 190 ? 37.397 -3.010 -9.814 1.00 49.50 190 ALA A O 1
#

pLDDT: mean 72.82, std 21.98, range [33.59, 98.81]

Secondary structure (DSSP, 8-state):
-PPPP----------------S---------THHHHHHHHHHHHHHHHHHHHHTT--S---------------HHHHHHHHHHHHHHHHHHHHHHHHHHHHHHHHHHHHHHHHHHHHHHHHHHHHHHHHHHHHHHHHHH------------------------------------------PPP------